Protein AF-A0A2K6MP16-F1 (afdb_monomer)

Radius of gyration: 39.4 Å; Cα contacts (8 Å, |Δi|>4): 322; chains: 1; bounding box: 130×57×114 Å

InterPro domains:
  IPR008115 Septin 7 [PR01742] (244-256)
  IPR008115 Septin 7 [PR01742] (299-310)
  IPR008115 Septin 7 [PR01742] (339-353)
  IPR016491 Septin [PIRSF006698] (1-347)
  IPR016491 Septin [cd01850] (1-233)
  IPR027417 P-loop containing nucleoside triphosphate hydrolase [G3DSA:3.40.50.300] (1-234)
  IPR027417 P-loop containing nucleoside triphosphate hydrolase [SSF52540] (1-205)
  IPR030379 Septin-type guanine nucleotide-binding (G) domain [PF00735] (1-157)
  IPR030379 Septin-type guanine nucleotide-binding (G) domain [PF00735] (158-234)
  IPR030379 Septin-type guanine nucleotide-binding (G) domain [PS51719] (1-232)

Foldseek 3Di:
DEAEAPPLCRVLLVCQLQVDPVDDVPPDPPPDDDDADPAWDWDWDWHADPNDTDTDIDIDGGHADPDPDRPCVLVRVVVVQLVLLVVVVVQVPDPPNDDDDRPHDLEYEYEAELPLDDGDPSSVVNCVVCVLAAHYQYAYGPLVVDDPVSLVVVPD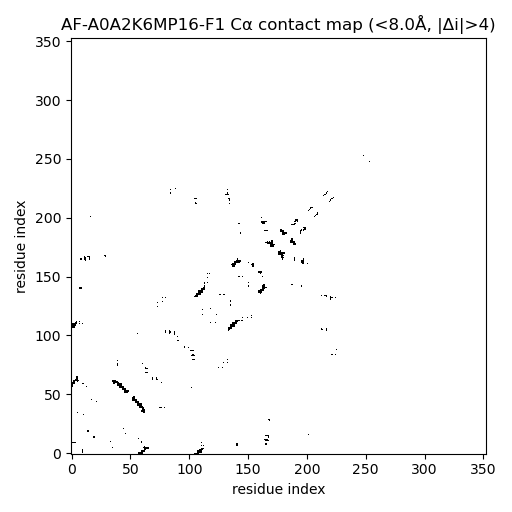PDCPPWYAYGAPDFDQDPNDTFGWDDDPVGTQGRCDVVRTCSVVVSCCCPPDCVVVSVVCNVPRNSVVSVVVVVVVVVVVPPPPDPDDDDDDDDPVVVVVVVVVVVVVVVVVVVVVVVVVVVVVVVVVVVVVVVVVVVVVVVVVVVVVVVVVVVVVVVVVVVVVVVVVVVVVVVVVVVVVVVVVVVVVVVVVVVPDD

pLDDT: mean 79.67, std 14.47, range [36.75, 95.0]

Solvent-accessible surface area (backbone atoms only — not comparable to full-atom values): 20443 Å² total; per-residue (Å²): 59,44,45,38,50,58,89,58,48,66,70,41,32,54,52,41,70,66,69,52,76,81,61,58,100,77,68,65,68,95,79,62,75,79,76,83,54,83,55,78,43,79,48,79,46,81,44,77,58,98,91,46,78,43,81,43,74,44,35,48,45,37,47,39,80,82,54,95,74,56,94,65,64,54,50,69,60,50,53,52,52,51,50,33,49,48,56,48,51,56,50,70,70,37,90,77,72,67,94,71,86,87,74,58,67,42,41,32,41,34,46,40,78,74,69,93,59,80,85,51,71,69,57,54,54,46,48,65,66,42,55,71,62,32,53,69,46,56,26,32,27,48,37,82,79,52,53,75,68,54,50,50,68,66,28,68,70,90,69,41,47,35,42,27,45,60,34,89,42,76,42,76,54,96,92,39,84,40,44,25,47,83,50,100,88,48,71,52,43,29,77,38,74,91,71,18,41,34,55,57,54,46,41,40,60,73,70,71,42,45,63,56,33,44,49,47,32,50,71,45,27,44,44,53,50,50,52,54,55,53,48,54,60,54,56,77,70,61,86,83,68,98,71,81,88,82,93,85,75,63,73,68,60,54,55,51,51,53,50,51,51,49,52,52,49,50,53,51,49,50,54,52,51,50,53,53,48,53,51,50,49,53,52,51,53,49,53,50,53,54,51,50,53,51,51,51,51,52,51,55,50,52,50,52,51,51,52,51,51,51,51,53,51,51,52,52,50,50,51,51,51,52,51,49,51,52,50,53,51,51,48,55,53,51,51,52,51,50,52,51,51,52,54,52,53,51,58,63,62,74,71,76,127

Sequence (353 aa):
MVVGESGLGKSTLINSLFLTDLYSPEYPGPSHRIKKTVQVEQSKVLIKEGGVQLLLTIVDTPGFGDAVDNSNCWQPVIDYIDSKFEDYLNAESRVNRRQMPDNRVQCCLYFIAPSGHGLKPLDIEFMKHLHEKVSIIPFNAKADTLTPEECQQFTKQDRLPLAVVGSNTIIEVNGKRVRGRQYPWGVAEVENGEHCDFTILRNMLIRTHMQDLKDVTNNVHYENYRSRKLAAVTYNGVDNNKNKGQLTKSPLAQMEEERREHVAKMKKMEMEMEQVFEMKVKEKVQKLKDSEAELQRRHEQMKKNLEAQHKELEEKRRQFEDEKANWEAQQRILEQQNSSRTLEKNKKKGKIF

Secondary structure (DSSP, 8-state):
-EEEBTTS-HHHHHHHHT----S-TT--GGGSPPPPP-S-EEEEEEEEETTEEEEEEEEE-PPBS-SS--TTTTHHHHHHHHHHHHHHHHHHT-SS-------S--EEEEEE---SSSPPHHHHHHHHHHTTTSEEEEEEETGGGS-HHHHHHH--STT-SEEE-----EEEETTEEEEEEEETTEEEESS-TTT-THHHHHHIIIIISHHHHHHHIIIIIIHHHHHHHHHHHHHTTTTT--------S-HHHHHHHHHHHHHHHHHHHHHHHHHHHHHHHHHHHHHHHHHHHHHHHHHHHHHHHHHHHHHHHHHHHHHHHHHHHHHHHHHHHHHHHHHHHHHHHHHHHTT--

Organism: Rhinopithecus bieti (NCBI:txid61621)

Structure (mmCIF, N/CA/C/O backbone):
data_AF-A0A2K6MP16-F1
#
_entry.id   AF-A0A2K6MP16-F1
#
loop_
_atom_site.group_PDB
_atom_site.id
_atom_site.type_symbol
_atom_site.label_atom_id
_atom_site.label_alt_id
_atom_site.label_comp_id
_atom_site.label_asym_id
_atom_site.label_entity_id
_atom_site.label_seq_id
_atom_site.pdbx_PDB_ins_code
_atom_site.Cartn_x
_atom_site.Cartn_y
_atom_site.Cartn_z
_atom_site.occupancy
_atom_site.B_iso_or_equiv
_atom_site.auth_seq_id
_atom_site.auth_comp_id
_atom_site.auth_asym_id
_atom_site.auth_atom_id
_atom_site.pdbx_PDB_model_num
ATOM 1 N N . MET A 1 1 ? 1.481 -1.751 -6.280 1.00 91.75 1 MET A N 1
ATOM 2 C CA . MET A 1 1 ? 1.068 -2.041 -4.885 1.00 91.75 1 MET A CA 1
ATOM 3 C C . MET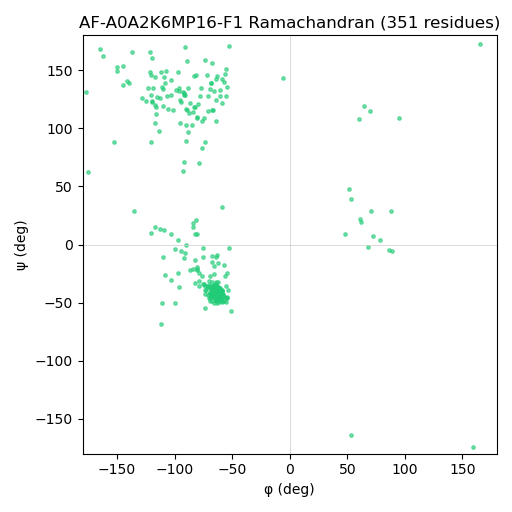 A 1 1 ? 0.425 -0.793 -4.302 1.00 91.75 1 MET A C 1
ATOM 5 O O . MET A 1 1 ? 0.863 0.289 -4.672 1.00 91.75 1 MET A O 1
ATOM 9 N N . VAL A 1 2 ? -0.599 -0.916 -3.457 1.00 91.31 2 VAL A N 1
ATOM 10 C CA . VAL A 1 2 ? -1.192 0.218 -2.720 1.00 91.31 2 VAL A CA 1
ATOM 11 C C . VAL A 1 2 ? -0.882 0.093 -1.234 1.00 91.31 2 VAL A C 1
ATOM 13 O O . VAL A 1 2 ? -1.005 -0.997 -0.699 1.00 91.31 2 VAL A O 1
ATOM 16 N N . VAL A 1 3 ? -0.483 1.185 -0.582 1.00 92.50 3 VAL A N 1
ATOM 17 C CA . VAL A 1 3 ? -0.108 1.228 0.841 1.00 92.50 3 VAL A CA 1
ATOM 18 C C . VAL A 1 3 ? -0.662 2.498 1.474 1.00 92.50 3 VAL A C 1
ATOM 20 O O . VAL A 1 3 ? -0.630 3.563 0.867 1.00 92.50 3 VAL A O 1
ATOM 23 N N . GLY A 1 4 ? -1.179 2.404 2.696 1.00 91.00 4 GLY A N 1
ATOM 24 C CA . GLY A 1 4 ? -1.668 3.569 3.431 1.00 91.00 4 GLY A CA 1
ATOM 25 C C . GLY A 1 4 ? -2.533 3.211 4.628 1.00 91.00 4 GLY A C 1
ATOM 26 O O . GLY A 1 4 ? -2.948 2.054 4.787 1.00 91.00 4 GLY A O 1
ATOM 27 N N . GLU A 1 5 ? -2.872 4.226 5.419 1.00 89.19 5 GLU A N 1
ATOM 28 C CA . GLU A 1 5 ? -3.738 4.094 6.590 1.00 89.19 5 GLU A CA 1
ATOM 29 C C . GLU A 1 5 ? -5.091 3.447 6.232 1.00 89.19 5 GLU A C 1
ATOM 31 O O . GLU A 1 5 ? -5.596 3.489 5.093 1.00 89.19 5 GLU A O 1
ATOM 36 N N . SER A 1 6 ? -5.676 2.761 7.208 1.00 87.12 6 SER A N 1
ATOM 37 C CA . SER A 1 6 ? -7.017 2.193 7.092 1.00 87.12 6 SER A CA 1
ATOM 38 C C . SER A 1 6 ? -8.049 3.280 6.761 1.00 87.12 6 SER A C 1
ATOM 40 O O . SER A 1 6 ? -7.996 4.399 7.257 1.00 87.12 6 SER A O 1
ATOM 42 N N . GLY A 1 7 ? -9.005 2.976 5.879 1.00 83.75 7 GLY A N 1
ATOM 43 C CA . GLY A 1 7 ? -10.095 3.909 5.567 1.00 83.75 7 GLY A CA 1
ATOM 44 C C . GLY A 1 7 ? -9.763 5.072 4.618 1.00 83.75 7 GLY A C 1
ATOM 45 O O . GLY A 1 7 ? -10.664 5.863 4.332 1.00 83.75 7 GLY A O 1
ATOM 46 N N . LEU A 1 8 ? -8.551 5.158 4.052 1.00 86.62 8 LEU A N 1
ATOM 47 C CA . LEU A 1 8 ? -8.187 6.181 3.050 1.00 86.62 8 LEU A CA 1
ATOM 48 C C . LEU A 1 8 ? -8.757 5.942 1.638 1.00 86.62 8 LEU A C 1
ATOM 50 O O . LEU A 1 8 ? -8.598 6.780 0.759 1.00 86.62 8 LEU A O 1
ATOM 54 N N . GLY A 1 9 ? -9.472 4.836 1.409 1.00 83.69 9 GLY A N 1
ATOM 55 C CA . GLY A 1 9 ? -10.101 4.550 0.111 1.00 83.69 9 GLY A CA 1
ATOM 56 C C . GLY A 1 9 ? -9.206 3.806 -0.885 1.00 83.69 9 GLY A C 1
ATOM 57 O O . GLY A 1 9 ? -9.405 3.940 -2.088 1.00 83.69 9 GLY A O 1
ATOM 58 N N . LYS A 1 10 ? -8.256 2.994 -0.398 1.00 84.94 10 LYS A N 1
ATOM 59 C CA . LYS A 1 10 ? -7.337 2.182 -1.219 1.00 84.94 10 LYS A CA 1
ATOM 60 C C . LYS A 1 10 ? -8.051 1.329 -2.267 1.00 84.94 10 LYS A C 1
ATOM 62 O O . LYS A 1 10 ? -7.833 1.498 -3.464 1.00 84.94 10 LYS A O 1
ATOM 67 N N . SER A 1 11 ? -8.970 0.480 -1.817 1.00 80.38 11 SER A N 1
ATOM 68 C CA . SER A 1 11 ? -9.725 -0.422 -2.690 1.00 80.38 11 SER A CA 1
ATOM 69 C C . SER A 1 11 ? -10.654 0.345 -3.647 1.00 80.38 11 SER A C 1
ATOM 71 O O . SER A 1 11 ? -10.798 -0.028 -4.807 1.00 80.38 11 SER A O 1
ATOM 73 N N . THR A 1 12 ? -11.224 1.475 -3.207 1.00 82.88 12 THR A N 1
ATOM 74 C CA . THR A 1 12 ? -12.020 2.378 -4.063 1.00 82.88 12 THR A CA 1
ATOM 75 C C . THR A 1 12 ? -11.179 2.973 -5.191 1.00 82.88 12 THR A C 1
ATOM 77 O O . THR A 1 12 ? -11.622 3.022 -6.340 1.00 82.88 12 THR A O 1
ATOM 80 N N . LEU A 1 13 ? -9.952 3.410 -4.893 1.00 82.25 13 LEU A N 1
ATOM 81 C CA . LEU A 1 13 ? -9.069 3.968 -5.910 1.00 82.25 13 LEU A CA 1
ATOM 82 C C . LEU A 1 13 ? -8.619 2.903 -6.911 1.00 82.25 13 LEU A C 1
ATOM 84 O O . LEU A 1 13 ? -8.582 3.190 -8.101 1.00 82.25 13 LEU A O 1
ATOM 88 N N . ILE A 1 14 ? -8.341 1.675 -6.460 1.00 81.12 14 ILE A N 1
ATOM 89 C CA . ILE A 1 14 ? -8.029 0.549 -7.354 1.00 81.12 14 ILE A CA 1
ATOM 90 C C . ILE A 1 14 ? -9.154 0.343 -8.378 1.00 81.12 14 ILE A C 1
ATOM 92 O O . ILE A 1 14 ? -8.896 0.287 -9.580 1.00 81.12 14 ILE A O 1
ATOM 96 N N . ASN A 1 15 ? -10.403 0.295 -7.912 1.00 78.38 15 ASN A N 1
ATOM 97 C CA . ASN A 1 15 ? -11.569 0.128 -8.784 1.00 78.38 15 ASN A CA 1
ATOM 98 C C . ASN A 1 15 ? -11.746 1.314 -9.747 1.00 78.38 15 ASN A C 1
ATOM 100 O O . ASN A 1 15 ? -12.164 1.149 -10.897 1.00 78.38 15 ASN A O 1
ATOM 104 N N . SER A 1 16 ? -11.399 2.517 -9.284 1.00 77.88 16 SER A N 1
ATOM 105 C CA . SER A 1 16 ? -11.439 3.732 -10.097 1.00 77.88 16 SER A CA 1
ATOM 106 C C . SER A 1 16 ? -10.367 3.712 -11.196 1.00 77.88 16 SER A C 1
ATOM 108 O O . SER A 1 16 ? -10.692 3.950 -12.356 1.00 77.88 16 SER A O 1
ATOM 110 N N . LEU A 1 17 ? -9.112 3.391 -10.851 1.00 75.44 17 LEU A N 1
ATOM 111 C CA . LEU A 1 17 ? -7.933 3.467 -11.726 1.00 75.44 17 LEU A CA 1
ATOM 112 C C . LEU A 1 17 ? -8.012 2.547 -12.942 1.00 75.44 17 LEU A C 1
ATOM 114 O O . LEU A 1 17 ? -7.636 2.956 -14.039 1.00 75.44 17 LEU A O 1
ATOM 118 N N . PHE A 1 18 ? -8.491 1.317 -12.761 1.00 68.56 18 PHE A N 1
ATOM 119 C CA . PHE A 1 18 ? -8.418 0.305 -13.819 1.00 68.56 18 PHE A CA 1
ATOM 120 C C . PHE A 1 18 ? -9.693 0.174 -14.638 1.00 68.56 18 PHE A C 1
ATOM 122 O O . PHE A 1 18 ? -9.751 -0.673 -15.525 1.00 68.56 18 PHE A O 1
ATOM 129 N N . LEU A 1 19 ? -10.690 1.032 -14.371 1.00 60.75 19 LEU A N 1
ATOM 130 C CA . LEU A 1 19 ? -11.997 1.084 -15.037 1.00 60.75 19 LEU A CA 1
ATOM 131 C C . LEU A 1 19 ? -12.711 -0.267 -15.184 1.00 60.75 19 LEU A C 1
ATOM 133 O O . LEU A 1 19 ? -13.735 -0.345 -15.852 1.00 60.75 19 LEU A O 1
ATOM 137 N N . THR A 1 20 ? -12.213 -1.323 -14.560 1.00 51.69 20 THR A N 1
ATOM 138 C CA . THR A 1 20 ? -12.725 -2.653 -14.779 1.00 51.69 20 THR A CA 1
ATOM 139 C C . THR A 1 20 ? -13.994 -2.838 -13.981 1.00 51.69 20 THR A C 1
ATOM 141 O O . THR A 1 20 ? -13.962 -2.838 -12.752 1.00 51.69 20 THR A O 1
ATOM 144 N N . ASP A 1 21 ? -15.072 -3.135 -14.696 1.00 45.75 21 ASP A N 1
ATOM 145 C CA . ASP A 1 21 ? -16.218 -3.918 -14.227 1.00 45.75 21 ASP A CA 1
ATOM 146 C C . ASP A 1 21 ? -15.789 -5.345 -13.769 1.00 45.75 21 ASP A C 1
ATOM 148 O O . ASP A 1 21 ? -16.521 -6.315 -13.929 1.00 45.75 21 ASP A O 1
ATOM 152 N N . LEU A 1 22 ? -14.573 -5.519 -13.218 1.00 39.94 22 LEU A N 1
ATOM 153 C CA . LEU A 1 22 ? -14.036 -6.790 -12.697 1.00 39.94 22 LEU A CA 1
ATOM 154 C C . LEU A 1 22 ? -14.469 -7.083 -11.275 1.00 39.94 22 LEU A C 1
ATOM 156 O O . LEU A 1 22 ? -13.948 -7.993 -10.631 1.00 39.94 22 LEU A O 1
ATOM 160 N N . TYR A 1 23 ? -15.480 -6.374 -10.817 1.00 42.69 23 TYR A N 1
ATOM 161 C CA . TYR A 1 23 ? -16.379 -7.017 -9.913 1.00 42.69 23 TYR A CA 1
ATOM 162 C C . TYR A 1 23 ? -17.766 -7.015 -10.528 1.00 42.69 23 TYR A C 1
ATOM 164 O O . TYR A 1 23 ? -18.268 -5.967 -10.915 1.00 42.69 23 TYR A O 1
ATOM 172 N N . SER A 1 24 ? -18.279 -8.237 -10.658 1.00 39.25 24 SER A N 1
ATOM 173 C CA . SER A 1 24 ? -19.624 -8.678 -11.014 1.00 39.25 24 SER A CA 1
ATOM 174 C C . SER A 1 24 ? -20.692 -7.574 -11.168 1.00 39.25 24 SER A C 1
ATOM 176 O O . SER A 1 24 ? -20.769 -6.678 -10.325 1.00 39.25 24 SER A O 1
ATOM 178 N N . PRO A 1 25 ? -21.639 -7.701 -12.122 1.00 41.09 25 PRO A N 1
ATOM 179 C CA . PRO A 1 25 ? -22.878 -6.907 -12.141 1.00 41.09 25 PRO A CA 1
ATOM 180 C C . PRO A 1 25 ? -23.690 -6.939 -10.822 1.00 41.09 25 PRO A C 1
ATOM 182 O O . PRO A 1 25 ? -24.682 -6.229 -10.692 1.00 41.09 25 PRO A O 1
ATOM 185 N N . GLU A 1 26 ? -23.262 -7.707 -9.820 1.00 40.44 26 GLU A N 1
ATOM 186 C CA . GLU A 1 26 ? -23.750 -7.718 -8.439 1.00 40.44 26 GLU A CA 1
ATOM 187 C C . GLU A 1 26 ? -23.172 -6.613 -7.527 1.00 40.44 26 GLU A C 1
ATOM 189 O O . GLU A 1 26 ? -23.200 -6.764 -6.306 1.00 40.44 26 GLU A O 1
ATOM 194 N N . TYR A 1 27 ? -22.648 -5.495 -8.047 1.00 48.06 27 TYR A N 1
ATOM 195 C CA . TYR A 1 27 ? -22.174 -4.408 -7.176 1.00 48.06 27 TYR A CA 1
ATOM 196 C C . TYR A 1 27 ? -23.340 -3.593 -6.590 1.00 48.06 27 TYR A C 1
ATOM 198 O O . TYR A 1 27 ? -23.951 -2.793 -7.305 1.00 48.06 27 TYR A O 1
ATOM 206 N N . PRO A 1 28 ? -23.668 -3.734 -5.284 1.00 45.22 28 PRO A N 1
ATOM 207 C CA . PRO A 1 28 ? -24.890 -3.194 -4.708 1.00 45.22 28 PRO A CA 1
ATOM 208 C C . PRO A 1 28 ? -24.608 -1.795 -4.154 1.00 45.22 28 PRO A C 1
ATOM 210 O O . PRO A 1 28 ? -24.550 -1.583 -2.945 1.00 45.22 28 PRO A O 1
ATOM 213 N N . GLY A 1 29 ? -24.396 -0.832 -5.050 1.00 44.69 29 GLY A N 1
ATOM 214 C CA . GLY A 1 29 ? -24.336 0.593 -4.718 1.00 44.69 29 GLY A CA 1
ATOM 215 C C . GLY A 1 29 ? -23.350 0.998 -3.595 1.00 44.69 29 GLY A C 1
ATOM 216 O O . GLY A 1 29 ? -22.451 0.248 -3.218 1.00 44.69 29 GLY A O 1
ATOM 217 N N . PRO A 1 30 ? -23.503 2.211 -3.032 1.00 49.25 30 PRO A N 1
ATOM 218 C CA . PRO A 1 30 ? -22.645 2.745 -1.962 1.00 49.25 30 PRO A CA 1
ATOM 219 C C . PRO A 1 30 ? -22.771 2.016 -0.611 1.00 49.25 30 PRO A C 1
ATOM 221 O O . PRO A 1 30 ? -22.012 2.293 0.318 1.00 49.25 30 PRO A O 1
ATOM 224 N N . SER A 1 31 ? -23.765 1.133 -0.474 1.00 43.25 31 SER A N 1
ATOM 225 C CA . SER A 1 31 ? -24.209 0.565 0.802 1.00 43.25 31 SER A CA 1
ATOM 226 C C . SER A 1 31 ? -23.431 -0.681 1.228 1.00 43.25 31 SER A C 1
ATOM 228 O O . SER A 1 31 ? -23.397 -0.991 2.420 1.00 43.25 31 SER A O 1
ATOM 230 N N . HIS A 1 32 ? -22.778 -1.390 0.302 1.00 51.19 32 HIS A N 1
ATOM 231 C CA . HIS A 1 32 ? -21.954 -2.547 0.651 1.00 51.19 32 HIS A CA 1
ATOM 232 C C . HIS A 1 32 ? -20.510 -2.112 0.927 1.00 51.19 32 HIS A C 1
ATOM 234 O O . HIS A 1 32 ? -19.734 -1.813 0.019 1.00 51.19 32 HIS A O 1
ATOM 240 N N . ARG A 1 33 ? -20.144 -2.049 2.213 1.00 56.41 33 ARG A N 1
ATOM 241 C CA . ARG A 1 33 ? -18.769 -1.751 2.636 1.00 56.41 33 ARG A CA 1
ATOM 242 C C . ARG A 1 33 ? -17.832 -2.858 2.158 1.00 56.41 33 ARG A C 1
ATOM 244 O O . ARG A 1 33 ? -18.009 -4.019 2.520 1.00 56.41 33 ARG A O 1
ATOM 251 N N . ILE A 1 34 ? -16.798 -2.472 1.414 1.00 64.38 34 ILE A N 1
ATOM 252 C CA . ILE A 1 34 ? -15.654 -3.342 1.123 1.00 64.38 34 ILE A CA 1
ATOM 253 C C . ILE A 1 34 ? -15.087 -3.814 2.471 1.00 64.38 34 ILE A C 1
ATOM 255 O O . ILE A 1 34 ? -14.861 -2.996 3.371 1.00 64.38 34 ILE A O 1
ATOM 259 N N . LYS A 1 35 ? -14.924 -5.133 2.640 1.00 63.09 35 LYS A N 1
ATOM 260 C CA . LYS A 1 35 ? -14.350 -5.710 3.864 1.00 63.09 35 LYS A CA 1
ATOM 261 C C . LYS A 1 35 ? -12.940 -5.150 4.067 1.00 63.09 35 LYS A C 1
ATOM 263 O O . LYS A 1 35 ? -12.213 -4.945 3.102 1.00 63.09 35 LYS A O 1
ATOM 268 N N . LYS A 1 36 ? -12.556 -4.891 5.322 1.00 66.56 36 LYS A N 1
ATOM 269 C CA . LYS A 1 36 ? -11.191 -4.453 5.639 1.00 66.56 36 LYS A CA 1
ATOM 270 C C . LYS A 1 36 ? -10.198 -5.535 5.204 1.00 66.56 36 LYS A C 1
ATOM 272 O O . LYS A 1 36 ? -10.342 -6.685 5.610 1.00 66.56 36 LYS A O 1
ATOM 277 N N . THR A 1 37 ? -9.197 -5.145 4.424 1.00 67.06 37 THR A N 1
ATOM 278 C CA . THR A 1 37 ? -8.085 -6.003 4.007 1.00 67.06 37 THR A CA 1
ATOM 279 C C . THR A 1 37 ? -7.240 -6.365 5.235 1.00 67.06 37 THR A C 1
ATOM 281 O O . THR A 1 37 ? -6.688 -5.475 5.883 1.00 67.06 37 THR A O 1
ATOM 284 N N . VAL A 1 38 ? -7.181 -7.653 5.597 1.00 70.94 38 VAL A N 1
ATOM 285 C CA . VAL A 1 38 ? -6.447 -8.156 6.785 1.00 70.94 38 VAL A CA 1
ATOM 286 C C . VAL A 1 38 ? -5.055 -8.678 6.411 1.00 70.94 38 VAL A C 1
ATOM 288 O O . VAL A 1 38 ? -4.150 -8.683 7.241 1.00 70.94 38 VAL A O 1
ATOM 291 N N . GLN A 1 39 ? -4.866 -9.096 5.157 1.00 78.81 39 GLN A N 1
ATOM 292 C CA . GLN A 1 39 ? -3.618 -9.651 4.630 1.00 78.81 39 GLN A CA 1
ATOM 293 C C . GLN A 1 39 ? -3.316 -9.082 3.245 1.00 78.81 39 GLN A C 1
ATOM 295 O O . GLN A 1 39 ? -4.180 -8.476 2.622 1.00 78.81 39 GLN A O 1
ATOM 300 N N . VAL A 1 40 ? -2.081 -9.256 2.772 1.00 85.25 40 VAL A N 1
ATOM 301 C CA . VAL A 1 40 ? -1.686 -8.795 1.437 1.00 85.25 40 VAL A CA 1
ATOM 302 C C . VAL A 1 40 ? -2.357 -9.670 0.373 1.00 85.25 40 VAL A C 1
ATOM 304 O O . VAL A 1 40 ? -2.056 -10.858 0.272 1.00 85.25 40 VAL A O 1
ATOM 307 N N . GLU A 1 41 ? -3.243 -9.084 -0.431 1.00 83.31 41 GLU A N 1
ATOM 308 C CA . GLU A 1 41 ? -3.986 -9.773 -1.492 1.00 83.31 41 GLU A CA 1
ATOM 309 C C . GLU A 1 41 ? -3.503 -9.337 -2.880 1.00 83.31 41 GLU A C 1
ATOM 311 O O . GLU A 1 41 ? -3.146 -8.179 -3.103 1.00 83.31 41 GLU A O 1
ATOM 316 N N . GLN A 1 42 ? -3.482 -10.275 -3.831 1.00 85.62 42 GLN A N 1
ATOM 317 C CA . GLN A 1 42 ? -3.080 -10.023 -5.216 1.00 85.62 42 GLN A CA 1
ATOM 318 C C . GLN A 1 42 ? -4.252 -10.242 -6.169 1.00 85.62 42 GLN A C 1
ATOM 320 O O . GLN A 1 42 ? -4.811 -11.336 -6.224 1.00 85.62 42 GLN A O 1
ATOM 325 N N . SER A 1 43 ? -4.532 -9.244 -7.000 1.00 83.62 43 SER A N 1
ATOM 326 C CA . SER A 1 43 ? -5.551 -9.301 -8.048 1.00 83.62 43 SER A CA 1
ATOM 327 C C . SER A 1 43 ? -4.907 -9.058 -9.405 1.00 83.62 43 SER A C 1
ATOM 329 O O . SER A 1 43 ? -4.183 -8.081 -9.593 1.00 83.62 43 SER A O 1
ATOM 331 N N . LYS A 1 44 ? -5.158 -9.947 -10.370 1.00 85.19 44 LYS A N 1
ATOM 332 C CA . LYS A 1 44 ? -4.641 -9.821 -11.737 1.00 85.19 44 LYS A CA 1
ATOM 333 C C . LYS A 1 44 ? -5.742 -9.336 -12.664 1.00 85.19 44 LYS A C 1
ATOM 335 O O . LYS A 1 44 ? -6.820 -9.919 -12.704 1.00 85.19 44 LYS A O 1
ATOM 340 N N . VAL A 1 45 ? -5.450 -8.287 -13.416 1.00 82.00 45 VAL A N 1
ATOM 341 C CA . VAL A 1 45 ? -6.386 -7.626 -14.319 1.00 82.00 45 VAL A CA 1
ATOM 342 C C . VAL A 1 45 ? -5.737 -7.513 -15.689 1.00 82.00 45 VAL A C 1
ATOM 344 O O . VAL A 1 45 ? -4.630 -6.995 -15.816 1.00 82.00 45 VAL A O 1
ATOM 347 N N . LEU A 1 46 ? -6.418 -8.001 -16.724 1.00 83.06 46 LEU A N 1
ATOM 348 C CA . LEU A 1 46 ? -5.987 -7.803 -18.103 1.00 83.06 46 LEU A CA 1
ATOM 349 C C . LEU A 1 46 ? -6.604 -6.508 -18.632 1.00 83.06 46 LEU A C 1
ATOM 351 O O . LEU A 1 46 ? -7.821 -6.402 -18.758 1.00 83.06 46 LEU A O 1
ATOM 355 N N . ILE A 1 47 ? -5.759 -5.534 -18.949 1.00 80.88 47 ILE A N 1
ATOM 356 C CA . ILE A 1 47 ? -6.163 -4.232 -19.476 1.00 80.88 47 ILE A CA 1
ATOM 357 C C . ILE A 1 47 ? -5.771 -4.163 -20.947 1.00 80.88 47 ILE A C 1
ATOM 359 O O . ILE A 1 47 ? -4.682 -4.589 -21.329 1.00 80.88 47 ILE A O 1
ATOM 363 N N . LYS A 1 48 ? -6.649 -3.607 -21.783 1.00 79.94 48 LYS A N 1
ATOM 364 C CA . LYS A 1 48 ? -6.354 -3.313 -23.186 1.00 79.94 48 LYS A CA 1
ATOM 365 C C . LYS A 1 48 ? -6.435 -1.804 -23.404 1.00 79.94 48 LYS A C 1
ATOM 367 O O . LYS A 1 48 ? -7.530 -1.260 -23.485 1.00 79.94 48 LYS A O 1
ATOM 372 N N . GLU A 1 49 ? -5.290 -1.137 -23.519 1.00 70.81 49 GLU A N 1
ATOM 373 C CA . GLU A 1 49 ? -5.208 0.289 -23.868 1.00 70.81 49 GLU A CA 1
ATOM 374 C C . GLU A 1 49 ? -4.344 0.466 -25.124 1.00 70.81 49 GLU A C 1
ATOM 376 O O . GLU A 1 49 ? -3.297 -0.160 -25.267 1.00 70.81 49 GLU A O 1
ATOM 381 N N . GLY A 1 50 ? -4.799 1.287 -26.078 1.00 69.38 50 GLY A N 1
ATOM 382 C CA . GLY A 1 50 ? -4.008 1.639 -27.269 1.00 69.38 50 GLY A CA 1
ATOM 383 C C . GLY A 1 50 ? -3.613 0.464 -28.178 1.00 69.38 50 GLY A C 1
ATOM 384 O O . GLY A 1 50 ? -2.636 0.563 -28.908 1.00 69.38 50 GLY A O 1
ATOM 385 N N . GLY A 1 51 ? -4.336 -0.661 -28.122 1.00 75.56 51 GLY A N 1
ATOM 386 C CA . GLY A 1 51 ? -4.012 -1.875 -28.884 1.00 75.56 51 GLY A CA 1
ATOM 387 C C . GLY A 1 51 ? -3.009 -2.815 -28.203 1.00 75.56 51 GLY A C 1
ATOM 388 O O . GLY A 1 51 ? -2.818 -3.929 -28.684 1.00 75.56 51 GLY A O 1
ATOM 389 N N . VAL A 1 52 ? -2.444 -2.425 -27.057 1.00 81.50 52 VAL A N 1
ATOM 390 C CA . VAL A 1 52 ? -1.546 -3.256 -26.244 1.00 81.50 52 VAL A CA 1
ATOM 391 C C . VAL A 1 52 ? -2.345 -3.930 -25.129 1.00 81.50 52 VAL A C 1
ATOM 393 O O . VAL A 1 52 ? -3.180 -3.303 -24.475 1.00 81.50 52 VAL A O 1
ATOM 396 N N . GLN A 1 53 ? -2.107 -5.227 -24.919 1.00 82.75 53 GLN A N 1
ATOM 397 C CA . GLN A 1 53 ? -2.652 -5.968 -23.782 1.00 82.75 53 GLN A CA 1
ATOM 398 C C . GLN A 1 53 ? -1.630 -5.978 -22.646 1.00 82.75 53 GLN A C 1
ATOM 400 O O . GLN A 1 53 ? -0.501 -6.431 -22.820 1.00 82.75 53 GLN A O 1
ATOM 405 N N . LEU A 1 54 ? -2.035 -5.483 -21.483 1.00 81.88 54 LEU A N 1
ATOM 406 C CA . LEU A 1 54 ? -1.213 -5.380 -20.287 1.00 81.88 54 LEU A CA 1
ATOM 407 C C . LEU A 1 54 ? -1.831 -6.247 -19.194 1.00 81.88 54 LEU A C 1
ATOM 409 O O . LEU A 1 54 ? -2.968 -6.025 -18.782 1.00 81.88 54 LEU A O 1
ATOM 413 N N . LEU A 1 55 ? -1.078 -7.236 -18.715 1.00 86.00 55 LEU A N 1
ATOM 414 C CA . LEU A 1 55 ? -1.448 -7.981 -17.518 1.00 86.00 55 LEU A CA 1
ATOM 415 C C . LEU A 1 55 ? -0.952 -7.210 -16.298 1.00 86.00 55 LEU A C 1
ATOM 417 O O . LEU A 1 55 ? 0.236 -7.233 -15.974 1.00 86.00 55 LEU A O 1
ATOM 421 N N . LEU A 1 56 ? -1.866 -6.527 -15.625 1.00 85.81 56 LEU A N 1
ATOM 422 C CA . LEU A 1 56 ? -1.565 -5.783 -14.420 1.00 8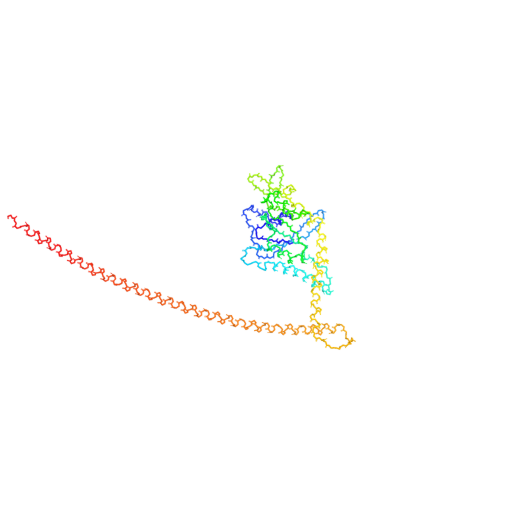5.81 56 LEU A CA 1
ATOM 423 C C . LEU A 1 56 ? -1.794 -6.656 -13.186 1.00 85.81 56 LEU A C 1
ATOM 425 O O . LEU A 1 56 ? -2.855 -7.255 -13.029 1.00 85.81 56 LEU A O 1
ATOM 429 N N . THR A 1 57 ? -0.813 -6.694 -12.286 1.00 89.00 57 THR A N 1
ATOM 430 C CA . THR A 1 57 ? -0.972 -7.303 -10.961 1.00 89.00 57 THR A CA 1
ATOM 431 C C . THR A 1 57 ? -1.075 -6.199 -9.918 1.00 89.00 57 THR A C 1
ATOM 433 O O . THR A 1 57 ? -0.147 -5.416 -9.720 1.00 89.00 57 THR A O 1
ATOM 436 N N . ILE A 1 58 ? -2.222 -6.128 -9.257 1.00 88.06 58 ILE A N 1
ATOM 437 C CA . ILE A 1 58 ? -2.514 -5.180 -8.190 1.00 88.06 58 ILE A CA 1
ATOM 438 C C . ILE A 1 58 ? -2.313 -5.910 -6.870 1.00 88.06 58 ILE A C 1
ATOM 440 O O . ILE A 1 58 ? -2.780 -7.030 -6.699 1.00 88.06 58 ILE A O 1
ATOM 444 N N . VAL A 1 59 ? -1.605 -5.267 -5.948 1.00 89.62 59 VAL A N 1
ATOM 445 C CA . VAL A 1 59 ? -1.342 -5.794 -4.608 1.00 89.62 59 VAL A CA 1
ATOM 446 C C . VAL A 1 59 ? -2.007 -4.851 -3.617 1.00 89.62 59 VAL A C 1
ATOM 448 O O . VAL A 1 59 ? -1.573 -3.697 -3.533 1.00 89.62 59 VAL A O 1
ATOM 451 N N . ASP A 1 60 ? -3.053 -5.320 -2.936 1.00 87.75 60 ASP A N 1
ATOM 452 C CA . ASP A 1 60 ? -3.717 -4.599 -1.847 1.00 87.75 60 ASP A CA 1
ATOM 453 C C . ASP A 1 60 ? -3.077 -4.994 -0.518 1.00 87.75 60 ASP A C 1
ATOM 455 O O . ASP A 1 60 ? -2.900 -6.179 -0.234 1.00 87.75 60 ASP A O 1
ATOM 459 N N . THR A 1 61 ? -2.686 -4.005 0.283 1.00 87.31 61 THR A N 1
ATOM 460 C CA . THR A 1 61 ? -2.062 -4.240 1.587 1.00 87.31 61 THR A CA 1
ATOM 461 C C . THR A 1 61 ? -3.036 -3.894 2.706 1.00 87.31 61 THR A C 1
ATOM 463 O O . THR A 1 61 ? -3.836 -2.958 2.567 1.00 87.31 61 THR A O 1
ATOM 466 N N . PRO A 1 62 ? -2.948 -4.578 3.861 1.00 85.81 62 PRO A N 1
ATOM 467 C CA . PRO A 1 62 ? -3.725 -4.189 5.026 1.00 85.81 62 PRO A CA 1
ATOM 468 C C . PRO A 1 62 ? -3.446 -2.729 5.400 1.00 85.81 62 PRO A C 1
ATOM 470 O O . PRO A 1 62 ? -2.351 -2.202 5.186 1.00 85.81 62 PRO A O 1
ATOM 473 N N . GLY A 1 63 ? -4.469 -2.052 5.923 1.00 82.81 63 GLY A N 1
ATOM 474 C CA . GLY A 1 63 ? -4.297 -0.703 6.452 1.00 82.81 63 GLY A CA 1
ATOM 475 C C . GLY A 1 63 ? -3.471 -0.726 7.733 1.00 82.81 63 GLY A C 1
ATOM 476 O O . GLY A 1 63 ? -3.746 -1.531 8.618 1.00 82.81 63 GLY A O 1
ATOM 477 N N . PHE A 1 64 ? -2.492 0.169 7.840 1.00 85.31 64 PHE A N 1
ATOM 478 C CA . PHE A 1 64 ? -1.795 0.434 9.101 1.00 85.31 64 PHE A CA 1
ATOM 479 C C . PHE A 1 64 ? -2.486 1.567 9.879 1.00 85.31 64 PHE A C 1
ATOM 481 O O . PHE A 1 64 ? -3.382 2.225 9.347 1.00 85.31 64 PHE A O 1
ATOM 488 N N . GLY A 1 65 ? -2.089 1.785 11.138 1.00 80.56 65 GLY A N 1
ATOM 489 C CA . GLY A 1 65 ? -2.581 2.893 11.969 1.00 80.56 65 GLY A CA 1
ATOM 490 C C . GLY A 1 65 ? -3.841 2.598 12.793 1.00 80.56 65 GLY A C 1
ATOM 491 O O . GLY A 1 65 ? -4.219 3.425 13.613 1.00 80.56 65 GLY A O 1
ATOM 492 N N . ASP A 1 66 ? -4.466 1.424 12.629 1.00 82.19 66 ASP A N 1
ATOM 493 C CA . ASP A 1 66 ? -5.648 1.008 13.411 1.00 82.19 66 ASP A CA 1
ATOM 494 C C . ASP A 1 66 ? -5.277 0.460 14.810 1.00 82.19 66 ASP A C 1
ATOM 496 O O . ASP A 1 66 ? -6.128 0.388 15.697 1.00 82.19 66 ASP A O 1
ATOM 500 N N . ALA A 1 67 ? -4.027 0.025 15.008 1.00 81.06 67 ALA A N 1
ATOM 501 C CA . ALA A 1 67 ? -3.567 -0.597 16.248 1.00 81.06 67 ALA A CA 1
ATOM 502 C C . ALA A 1 67 ? -3.045 0.440 17.257 1.00 81.06 67 ALA A C 1
ATOM 504 O O . ALA A 1 67 ? -2.622 1.530 16.880 1.00 81.06 67 ALA A O 1
ATOM 505 N N . VAL A 1 68 ? -3.035 0.084 18.548 1.00 80.75 68 VAL A N 1
ATOM 506 C CA . VAL A 1 68 ? -2.422 0.915 19.607 1.00 80.75 68 VAL A CA 1
ATOM 507 C C . VAL A 1 68 ? -0.901 0.975 19.439 1.00 80.75 68 VAL A C 1
ATOM 509 O O . VAL A 1 68 ? -0.299 2.027 19.630 1.00 80.75 68 VAL A O 1
ATOM 512 N N . ASP A 1 69 ? -0.293 -0.142 19.031 1.00 83.25 69 ASP A N 1
ATOM 513 C CA . ASP A 1 69 ? 1.122 -0.236 18.676 1.00 83.25 69 ASP A CA 1
ATOM 514 C C . ASP A 1 69 ? 1.266 -0.438 17.161 1.00 83.25 69 ASP A C 1
ATOM 516 O O . ASP A 1 69 ? 0.768 -1.418 16.606 1.00 83.25 69 ASP A O 1
ATOM 520 N N . ASN A 1 70 ? 1.940 0.504 16.496 1.00 83.69 70 ASN A N 1
ATOM 521 C CA . ASN A 1 70 ? 2.204 0.476 15.053 1.00 83.69 70 ASN A CA 1
ATOM 522 C C . ASN A 1 70 ? 3.704 0.403 14.727 1.00 83.69 70 ASN A C 1
ATOM 524 O O . ASN A 1 70 ? 4.078 0.629 13.579 1.00 83.69 70 ASN A O 1
ATOM 528 N N . SER A 1 71 ? 4.556 0.075 15.703 1.00 83.38 71 SER A N 1
ATOM 529 C CA . SER A 1 71 ? 6.018 0.197 15.584 1.00 83.38 71 SER A CA 1
ATOM 530 C C . SER A 1 71 ? 6.658 -0.678 14.499 1.00 83.38 71 SER A C 1
ATOM 532 O O . SER A 1 71 ? 7.803 -0.454 14.155 1.00 83.38 71 SER A O 1
ATOM 534 N N . ASN A 1 72 ? 5.959 -1.690 13.972 1.00 85.12 72 ASN A N 1
ATOM 535 C CA . ASN A 1 72 ? 6.454 -2.570 12.899 1.00 85.12 72 ASN A CA 1
ATOM 536 C C . ASN A 1 72 ? 5.397 -2.808 11.808 1.00 85.12 72 ASN A C 1
ATOM 538 O O . ASN A 1 72 ? 5.359 -3.863 11.171 1.00 85.12 72 ASN A O 1
ATOM 542 N N . CYS A 1 73 ? 4.493 -1.850 11.593 1.00 87.12 73 CYS A N 1
ATOM 543 C CA . CYS A 1 73 ? 3.376 -2.023 10.659 1.00 87.12 73 CYS A CA 1
ATOM 544 C C . CYS A 1 73 ? 3.812 -2.161 9.185 1.00 87.12 73 CYS A C 1
ATOM 546 O O . CYS A 1 73 ? 3.051 -2.676 8.367 1.00 87.12 73 CYS A O 1
ATOM 548 N N . TRP A 1 74 ? 5.039 -1.753 8.847 1.00 89.62 74 TRP A N 1
ATOM 549 C CA . TRP A 1 74 ? 5.630 -1.895 7.513 1.00 89.62 74 TRP A CA 1
ATOM 550 C C . TRP A 1 74 ? 6.193 -3.287 7.221 1.00 89.62 74 TRP A C 1
ATOM 552 O O . TRP A 1 74 ? 6.351 -3.632 6.049 1.00 89.62 74 TRP A O 1
ATOM 562 N N . GLN A 1 75 ? 6.474 -4.101 8.245 1.00 90.75 75 GLN A N 1
ATOM 563 C CA . GLN A 1 75 ? 7.156 -5.388 8.078 1.00 90.75 75 GLN A CA 1
ATOM 564 C C . GLN A 1 75 ? 6.450 -6.327 7.080 1.00 90.75 75 GLN A C 1
ATOM 566 O O . GLN A 1 75 ? 7.120 -6.799 6.166 1.00 90.75 75 GLN A O 1
ATOM 571 N N . PRO A 1 76 ? 5.112 -6.519 7.122 1.00 90.00 76 PRO A N 1
ATOM 572 C CA . PRO A 1 76 ? 4.430 -7.401 6.168 1.00 90.00 76 PRO A CA 1
ATOM 573 C C . PRO A 1 76 ? 4.556 -6.944 4.708 1.00 90.00 76 PRO A C 1
ATOM 575 O O . PRO A 1 76 ? 4.589 -7.764 3.792 1.00 90.00 76 PRO A O 1
ATOM 578 N N . VAL A 1 77 ? 4.616 -5.628 4.479 1.00 91.75 77 VAL A N 1
ATOM 579 C CA . VAL A 1 77 ? 4.772 -5.050 3.136 1.00 91.75 77 VAL A CA 1
ATOM 580 C C . VAL A 1 77 ? 6.200 -5.246 2.641 1.00 91.75 77 VAL A C 1
ATOM 582 O O . VAL A 1 77 ? 6.412 -5.623 1.489 1.00 91.75 77 VAL A O 1
ATOM 585 N N . ILE A 1 78 ? 7.175 -5.029 3.520 1.00 92.44 78 ILE A N 1
ATOM 586 C CA . ILE A 1 78 ? 8.587 -5.230 3.214 1.00 92.44 78 ILE A CA 1
ATOM 587 C C . ILE A 1 78 ? 8.882 -6.702 2.916 1.00 92.44 78 ILE A C 1
ATOM 589 O O . ILE A 1 78 ? 9.493 -6.991 1.889 1.00 92.44 78 ILE A O 1
ATOM 593 N N . ASP A 1 79 ? 8.408 -7.615 3.764 1.00 92.19 79 ASP A N 1
ATOM 594 C CA . ASP A 1 79 ? 8.589 -9.060 3.597 1.00 92.19 79 ASP A CA 1
ATOM 595 C C . ASP A 1 79 ? 7.990 -9.541 2.275 1.00 92.19 79 ASP A C 1
ATOM 597 O O . ASP A 1 79 ? 8.582 -10.357 1.570 1.00 92.19 79 ASP A O 1
ATOM 601 N N . TYR A 1 80 ? 6.835 -8.990 1.893 1.00 93.56 80 TYR A N 1
ATOM 602 C CA . TYR A 1 80 ? 6.226 -9.283 0.604 1.00 93.56 80 TYR A CA 1
ATOM 603 C C . TYR A 1 80 ? 7.116 -8.839 -0.568 1.00 93.56 80 TYR A C 1
ATOM 605 O O . TYR A 1 80 ? 7.302 -9.605 -1.514 1.00 93.56 80 TYR A O 1
ATOM 613 N N . ILE A 1 81 ? 7.669 -7.620 -0.532 1.00 93.88 81 ILE A N 1
ATOM 614 C CA . ILE A 1 81 ? 8.548 -7.112 -1.602 1.00 93.88 81 ILE A CA 1
ATOM 615 C C . ILE A 1 81 ? 9.828 -7.950 -1.681 1.00 93.88 81 ILE A C 1
ATOM 617 O O . ILE A 1 81 ? 10.205 -8.390 -2.769 1.00 93.88 81 ILE A O 1
ATOM 621 N N . ASP A 1 82 ? 10.455 -8.224 -0.536 1.00 93.88 82 ASP A N 1
ATOM 622 C CA . ASP A 1 82 ? 11.672 -9.032 -0.458 1.00 93.88 82 ASP A CA 1
ATOM 623 C C . ASP A 1 82 ? 11.430 -10.460 -0.954 1.00 93.88 82 ASP A C 1
ATOM 625 O O . ASP A 1 82 ? 12.249 -10.980 -1.708 1.00 93.88 82 ASP A O 1
ATOM 629 N N . SER A 1 83 ? 10.288 -11.067 -0.616 1.00 93.44 83 SER A N 1
ATOM 630 C CA . SER A 1 83 ? 9.890 -12.378 -1.137 1.00 93.44 83 SER A CA 1
ATOM 631 C C . SER A 1 83 ? 9.786 -12.369 -2.664 1.00 93.44 83 SER A C 1
ATOM 633 O O . SER A 1 83 ? 10.241 -13.311 -3.309 1.00 93.44 83 SER A O 1
ATOM 635 N N . LYS A 1 84 ? 9.261 -11.298 -3.279 1.00 92.94 84 LYS A N 1
ATOM 636 C CA . LYS A 1 84 ? 9.204 -11.193 -4.748 1.00 92.94 84 LYS A CA 1
ATOM 637 C C . LYS A 1 84 ? 10.576 -11.005 -5.385 1.00 92.94 84 LYS A C 1
ATOM 639 O O . LYS A 1 84 ? 10.806 -11.529 -6.476 1.00 92.94 84 LYS A O 1
ATOM 644 N N . PHE A 1 85 ? 11.488 -10.287 -4.733 1.00 93.69 85 PHE A N 1
ATOM 645 C CA . PHE A 1 85 ? 12.875 -10.207 -5.190 1.00 93.69 85 PHE A CA 1
ATOM 646 C C . PHE A 1 85 ? 13.612 -11.535 -5.033 1.00 93.69 85 PHE A C 1
ATOM 648 O O . PHE A 1 85 ? 14.355 -11.920 -5.933 1.00 93.69 85 PHE A O 1
ATOM 655 N N . GLU A 1 86 ? 13.369 -12.265 -3.949 1.00 91.69 86 GLU A N 1
ATOM 656 C CA . GLU A 1 86 ? 13.951 -13.583 -3.705 1.00 91.69 86 GLU A CA 1
ATOM 657 C C . GLU A 1 86 ? 13.444 -14.626 -4.705 1.00 91.69 86 GLU A C 1
ATOM 659 O O . GLU A 1 86 ? 14.248 -15.354 -5.285 1.00 91.69 86 GLU A O 1
ATOM 664 N N . ASP A 1 87 ? 12.139 -14.648 -4.990 1.00 90.75 87 ASP A N 1
ATOM 665 C CA . ASP A 1 87 ? 11.541 -15.490 -6.033 1.00 90.75 87 ASP A CA 1
ATOM 666 C C . ASP A 1 87 ? 12.228 -15.261 -7.390 1.00 90.75 87 ASP A C 1
ATOM 668 O O . ASP A 1 87 ? 12.572 -16.213 -8.099 1.00 90.75 87 ASP A O 1
ATOM 672 N N . TYR A 1 88 ? 12.461 -13.992 -7.740 1.00 90.38 88 TYR A N 1
ATOM 673 C CA . TYR A 1 88 ? 13.102 -13.611 -8.996 1.00 90.38 88 TYR A CA 1
ATOM 674 C C . TYR A 1 88 ? 14.597 -13.970 -9.017 1.00 90.38 88 TYR A C 1
ATOM 676 O O . TYR A 1 88 ? 15.068 -14.547 -9.996 1.00 90.38 88 TYR A O 1
ATOM 684 N N . LEU A 1 89 ? 15.331 -13.723 -7.928 1.00 89.88 89 LEU A N 1
ATOM 685 C CA . LEU A 1 89 ? 16.746 -14.087 -7.797 1.00 89.88 89 LEU A CA 1
ATOM 686 C C . LEU A 1 89 ? 16.955 -15.604 -7.870 1.00 89.88 89 LEU A C 1
ATOM 688 O O . LEU A 1 89 ? 17.864 -16.092 -8.549 1.00 89.88 89 LEU A O 1
ATOM 692 N N . ASN A 1 90 ? 16.081 -16.363 -7.209 1.00 87.81 90 ASN A N 1
ATOM 693 C CA . ASN A 1 90 ? 16.074 -17.819 -7.267 1.00 87.81 90 ASN A CA 1
ATOM 694 C C . ASN A 1 90 ? 15.787 -18.317 -8.684 1.00 87.81 90 ASN A C 1
ATOM 696 O O . ASN A 1 90 ? 16.362 -19.320 -9.102 1.00 87.81 90 ASN A O 1
ATOM 700 N N . ALA A 1 91 ? 14.915 -17.638 -9.434 1.00 85.94 91 ALA A N 1
ATOM 701 C CA . ALA A 1 91 ? 14.658 -17.959 -10.833 1.00 85.94 91 ALA A CA 1
ATOM 702 C C . ALA A 1 91 ? 15.857 -17.620 -11.741 1.00 85.94 91 ALA A C 1
ATOM 704 O O . ALA A 1 91 ? 16.215 -18.444 -12.583 1.00 85.94 91 ALA A O 1
ATOM 705 N N . GLU A 1 92 ? 16.510 -16.470 -11.543 1.00 84.69 92 GLU A N 1
ATOM 706 C CA . GLU A 1 92 ? 17.714 -16.044 -12.279 1.00 84.69 92 GLU A CA 1
ATOM 707 C C . GLU A 1 92 ? 18.891 -17.014 -12.066 1.00 84.69 92 GLU A C 1
ATOM 709 O O . GLU A 1 92 ? 19.625 -17.338 -13.003 1.00 84.69 92 GLU A O 1
ATOM 714 N N . SER A 1 93 ? 19.035 -17.523 -10.839 1.00 81.56 93 SER A N 1
ATOM 715 C CA . SER A 1 93 ? 20.125 -18.421 -10.430 1.00 81.56 93 SER A CA 1
ATOM 716 C C . SER A 1 93 ? 19.967 -19.861 -10.937 1.00 81.56 93 SER A C 1
ATOM 718 O O . SER A 1 93 ? 20.899 -20.661 -10.833 1.00 81.56 93 SER A O 1
ATOM 720 N N . ARG A 1 94 ? 18.803 -20.235 -11.489 1.00 81.38 94 ARG A N 1
ATOM 721 C CA . ARG A 1 94 ? 18.582 -21.584 -12.035 1.00 81.38 94 ARG A CA 1
ATOM 722 C C . ARG A 1 94 ? 19.424 -21.807 -13.291 1.00 81.38 94 ARG A C 1
ATOM 724 O O . ARG A 1 94 ? 19.475 -20.971 -14.187 1.00 81.38 94 ARG A O 1
ATOM 731 N N . VAL A 1 95 ? 20.003 -23.005 -13.395 1.00 75.88 95 VAL A N 1
ATOM 732 C CA . VAL A 1 95 ? 20.791 -23.446 -14.563 1.00 75.88 95 VAL A CA 1
ATOM 733 C C . VAL A 1 95 ? 19.944 -23.430 -15.843 1.00 75.88 95 VAL A C 1
ATOM 735 O O . VAL A 1 95 ? 20.385 -22.944 -16.880 1.00 75.88 95 VAL A O 1
ATOM 738 N N . ASN A 1 96 ? 18.689 -23.886 -15.757 1.00 74.75 96 ASN A N 1
ATOM 739 C CA . ASN A 1 96 ? 17.728 -23.814 -16.857 1.00 74.75 96 ASN A CA 1
ATOM 740 C C . ASN A 1 96 ? 16.934 -22.505 -16.795 1.00 74.75 96 ASN A C 1
ATOM 742 O O . ASN A 1 96 ? 15.855 -22.442 -16.199 1.00 74.75 96 ASN A O 1
ATOM 746 N N . ARG A 1 97 ? 17.465 -21.467 -17.443 1.00 69.62 97 ARG A N 1
ATOM 747 C CA . ARG A 1 97 ? 16.838 -20.144 -17.544 1.00 69.62 97 ARG A CA 1
ATOM 748 C C . ARG A 1 97 ? 15.655 -20.177 -18.518 1.00 69.62 97 ARG A C 1
ATOM 750 O O . ARG A 1 97 ? 15.814 -19.940 -19.712 1.00 69.62 97 ARG A O 1
ATOM 757 N N . ARG A 1 98 ? 14.456 -20.499 -18.027 1.00 72.00 98 ARG A N 1
ATOM 758 C CA . ARG A 1 98 ? 13.203 -20.237 -18.761 1.00 72.00 98 ARG A CA 1
ATOM 759 C C . ARG A 1 98 ? 12.765 -18.795 -18.515 1.00 72.00 98 ARG A C 1
ATOM 761 O O . ARG A 1 98 ? 12.935 -18.289 -17.410 1.00 72.00 98 ARG A O 1
ATOM 768 N N . GLN A 1 99 ? 12.170 -18.159 -19.522 1.00 64.81 99 GLN A N 1
ATOM 769 C CA . GLN A 1 99 ? 11.585 -16.826 -19.383 1.00 64.81 99 GLN A CA 1
ATOM 770 C C . GLN A 1 99 ? 10.417 -16.903 -18.384 1.00 64.81 99 GLN A C 1
ATOM 772 O O . GLN A 1 99 ? 9.384 -17.506 -18.676 1.00 64.81 99 GLN A O 1
ATOM 777 N N . MET A 1 100 ? 10.616 -16.381 -17.171 1.00 67.69 100 MET A N 1
ATOM 778 C CA . MET A 1 100 ? 9.604 -16.375 -16.112 1.00 67.69 100 MET A CA 1
ATOM 779 C C . MET A 1 100 ? 8.860 -15.034 -16.078 1.00 67.69 100 MET A C 1
ATOM 781 O O . MET A 1 100 ? 9.453 -14.004 -16.401 1.00 67.69 100 MET A O 1
ATOM 785 N N . PRO A 1 101 ? 7.570 -15.029 -15.694 1.00 73.81 101 PRO A N 1
ATOM 786 C CA . PRO A 1 101 ? 6.813 -13.795 -15.530 1.00 73.81 101 PRO A CA 1
ATOM 787 C C . PRO A 1 101 ? 7.384 -12.960 -14.377 1.00 73.81 101 PRO A C 1
ATOM 789 O O . PRO A 1 101 ? 7.614 -13.476 -13.282 1.00 73.81 101 PRO A O 1
ATOM 792 N N . ASP A 1 102 ? 7.589 -11.667 -14.625 1.00 83.94 102 ASP A N 1
ATOM 793 C CA . ASP A 1 102 ? 8.052 -10.717 -13.615 1.00 83.94 102 ASP A CA 1
ATOM 794 C C . ASP A 1 102 ? 6.912 -10.377 -12.642 1.00 83.94 102 ASP A C 1
ATOM 796 O O . ASP A 1 102 ? 5.950 -9.699 -13.003 1.00 83.94 102 ASP A O 1
ATOM 800 N N . ASN A 1 103 ? 7.020 -10.871 -11.407 1.00 88.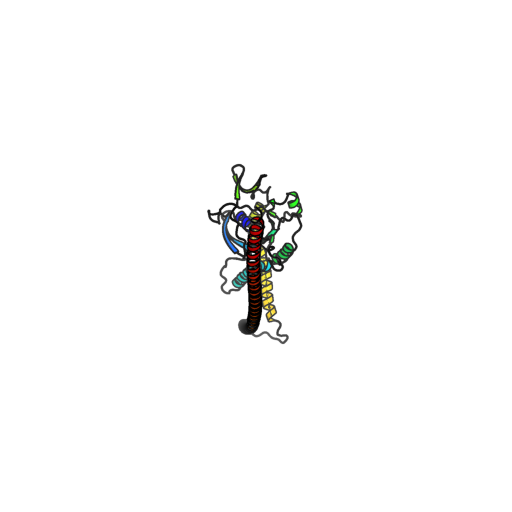50 103 ASN A N 1
ATOM 801 C CA . ASN A 1 103 ? 6.058 -10.622 -10.329 1.00 88.50 103 ASN A CA 1
ATOM 802 C C . ASN A 1 103 ? 6.569 -9.590 -9.305 1.00 88.50 103 ASN A C 1
ATOM 804 O O . ASN A 1 103 ? 5.973 -9.448 -8.235 1.00 88.50 103 ASN A O 1
ATOM 808 N N . ARG A 1 104 ? 7.687 -8.907 -9.583 1.00 93.31 104 ARG A N 1
ATOM 809 C CA . ARG A 1 104 ? 8.237 -7.879 -8.690 1.00 93.31 104 ARG A CA 1
ATOM 810 C C . ARG A 1 104 ? 7.303 -6.672 -8.634 1.00 93.31 104 ARG A C 1
ATOM 812 O O . ARG A 1 104 ? 6.515 -6.435 -9.547 1.00 93.31 104 ARG A O 1
ATOM 819 N N . VAL A 1 105 ? 7.382 -5.904 -7.553 1.00 94.19 105 VAL A N 1
ATOM 820 C CA . VAL A 1 105 ? 6.570 -4.693 -7.389 1.00 94.19 105 VAL A CA 1
ATOM 821 C C . VAL A 1 105 ? 7.263 -3.533 -8.101 1.00 94.19 105 VAL A C 1
ATOM 823 O O . VAL A 1 105 ? 8.330 -3.117 -7.669 1.00 94.19 105 VAL A O 1
ATOM 826 N N . GLN A 1 106 ? 6.656 -3.002 -9.169 1.00 93.00 106 GLN A N 1
ATOM 827 C CA . GLN A 1 106 ? 7.251 -1.900 -9.944 1.00 93.00 106 GLN A CA 1
ATOM 828 C C . GLN A 1 106 ? 7.072 -0.529 -9.280 1.00 93.00 106 GLN A C 1
ATOM 830 O O . GLN A 1 106 ? 7.920 0.348 -9.388 1.00 93.00 106 GLN A O 1
ATOM 835 N N . CYS A 1 107 ? 5.937 -0.314 -8.618 1.00 93.44 107 CYS A N 1
ATOM 836 C CA . CYS A 1 107 ? 5.662 0.926 -7.905 1.00 93.44 107 CYS A CA 1
ATOM 837 C C . CYS A 1 107 ? 4.745 0.696 -6.704 1.00 93.44 107 CYS A C 1
ATOM 839 O O . CYS A 1 107 ? 3.907 -0.224 -6.681 1.00 93.44 107 CYS A O 1
ATOM 841 N N . CYS A 1 108 ? 4.894 1.571 -5.715 1.00 94.06 108 CYS A N 1
ATOM 842 C CA . CYS A 1 108 ? 4.027 1.650 -4.559 1.00 94.06 108 CYS A CA 1
ATOM 843 C C . CYS A 1 108 ? 3.286 2.986 -4.531 1.00 94.06 108 CYS A C 1
ATOM 845 O O . CYS A 1 108 ? 3.881 4.052 -4.412 1.00 94.06 108 CYS A O 1
ATOM 847 N N . LEU A 1 109 ? 1.965 2.899 -4.602 1.00 93.00 109 LEU A N 1
ATOM 848 C CA . LEU A 1 109 ? 1.030 3.995 -4.419 1.00 93.00 109 LEU A CA 1
ATOM 849 C C . LEU A 1 109 ? 0.844 4.236 -2.921 1.00 93.00 109 LEU A C 1
ATOM 851 O O . LEU A 1 109 ? 0.239 3.400 -2.248 1.00 93.00 109 LEU A O 1
ATOM 855 N N . TYR A 1 110 ? 1.384 5.342 -2.409 1.00 93.31 110 TYR A N 1
ATOM 856 C CA . TYR A 1 110 ? 1.349 5.673 -0.985 1.00 93.31 110 TYR A CA 1
ATOM 857 C C . TYR A 1 110 ? 0.266 6.713 -0.695 1.00 93.31 110 TYR A C 1
ATOM 859 O O . TYR A 1 110 ? 0.338 7.849 -1.166 1.00 93.31 110 TYR A O 1
ATOM 867 N N . PHE A 1 111 ? -0.740 6.314 0.082 1.00 92.31 111 PHE A N 1
ATOM 868 C CA . PHE A 1 111 ? -1.883 7.150 0.434 1.00 92.31 111 PHE A CA 1
ATOM 869 C C . PHE A 1 111 ? -1.542 7.964 1.677 1.00 92.31 111 PHE A C 1
ATOM 871 O O . PHE A 1 111 ? -1.422 7.413 2.772 1.00 92.31 111 PHE A O 1
ATOM 878 N N . ILE A 1 112 ? -1.440 9.277 1.501 1.00 90.31 112 ILE A N 1
ATOM 879 C CA . ILE A 1 112 ? -1.288 10.229 2.599 1.00 90.31 112 ILE A CA 1
ATOM 880 C C . ILE A 1 112 ? -2.683 10.637 3.072 1.00 90.31 112 ILE A C 1
ATOM 882 O O . ILE A 1 112 ? -3.571 10.904 2.258 1.00 90.31 112 ILE A O 1
ATOM 886 N N . ALA A 1 113 ? -2.891 10.653 4.388 1.00 88.25 113 ALA A N 1
ATOM 887 C CA . ALA A 1 113 ? -4.145 11.112 4.971 1.00 88.25 113 ALA A CA 1
ATOM 888 C C . ALA A 1 113 ? -4.319 12.633 4.773 1.00 88.25 113 ALA A C 1
ATOM 890 O O . ALA A 1 113 ? -3.361 13.376 5.003 1.00 88.25 113 ALA A O 1
ATOM 891 N N . PRO A 1 114 ? -5.531 13.118 4.442 1.00 84.62 114 PRO A N 1
ATOM 892 C CA . PRO A 1 114 ? -5.800 14.541 4.246 1.00 84.62 114 PRO A CA 1
ATOM 893 C C . PRO A 1 114 ? -5.956 15.240 5.604 1.00 84.62 114 PRO A C 1
ATOM 895 O O . PRO A 1 114 ? -7.054 15.591 6.027 1.00 84.62 114 PRO A O 1
ATOM 898 N N . SER A 1 115 ? -4.861 15.375 6.349 1.00 80.12 115 SER A N 1
ATOM 899 C CA . SER A 1 115 ? -4.871 15.961 7.695 1.00 80.12 115 SER A CA 1
ATOM 900 C C . SER A 1 115 ? -4.846 17.491 7.690 1.00 80.12 115 SER A C 1
ATOM 902 O O . SER A 1 115 ? -5.024 18.094 8.747 1.00 80.12 115 SER A O 1
ATOM 904 N N . GLY A 1 116 ? -4.557 18.136 6.555 1.00 71.75 116 GLY A N 1
ATOM 905 C CA . GLY A 1 116 ? -4.325 19.585 6.500 1.00 71.75 116 GLY A CA 1
ATOM 906 C C . GLY A 1 116 ? -3.038 20.033 7.222 1.00 71.75 116 GLY A C 1
ATOM 907 O O . GLY A 1 116 ? -2.679 21.204 7.189 1.00 71.75 116 GLY A O 1
ATOM 908 N N . HIS A 1 117 ? -2.306 19.099 7.843 1.00 79.06 117 HIS A N 1
ATOM 909 C CA . HIS A 1 117 ? -1.039 19.317 8.550 1.00 79.06 117 HIS A CA 1
ATOM 910 C C . HIS A 1 117 ? 0.067 18.459 7.916 1.00 79.06 117 HIS A C 1
ATOM 912 O O . HIS A 1 117 ? -0.229 17.560 7.137 1.00 79.06 117 HIS A O 1
ATOM 918 N N . GLY A 1 118 ? 1.340 18.725 8.227 1.00 80.69 118 GLY A N 1
ATOM 919 C CA . GLY A 1 118 ? 2.472 17.979 7.660 1.00 80.69 118 GLY A CA 1
ATOM 920 C C . GLY A 1 118 ? 2.373 16.448 7.802 1.00 80.69 118 GLY A C 1
ATOM 921 O O . GLY A 1 118 ? 1.513 15.911 8.503 1.00 80.69 118 GLY A O 1
ATOM 922 N N . LEU A 1 119 ? 3.284 15.733 7.138 1.00 86.50 119 LEU A N 1
ATOM 923 C CA . LEU A 1 119 ? 3.318 14.266 7.143 1.00 86.50 119 LEU A CA 1
ATOM 924 C C . LEU A 1 119 ? 3.362 13.702 8.570 1.00 86.50 119 LEU A C 1
ATOM 926 O O . LEU A 1 119 ? 4.141 14.169 9.407 1.00 86.50 119 LEU A O 1
ATOM 930 N N . LYS A 1 120 ? 2.558 12.666 8.842 1.00 88.44 120 LYS A N 1
ATOM 931 C CA . LYS A 1 120 ? 2.587 11.989 10.142 1.00 88.44 120 LYS A CA 1
ATOM 932 C C . LYS A 1 120 ? 3.970 11.344 10.352 1.00 88.44 120 LYS A C 1
ATOM 934 O O . LYS A 1 120 ? 4.535 10.810 9.395 1.00 88.44 120 LYS A O 1
ATOM 939 N N . PRO A 1 121 ? 4.500 11.301 11.590 1.00 89.25 121 PRO A N 1
ATOM 940 C CA . PRO A 1 121 ? 5.761 10.613 11.882 1.00 89.25 121 PRO A CA 1
ATOM 941 C C . PRO A 1 121 ? 5.771 9.152 11.416 1.00 89.25 121 PRO A C 1
ATOM 943 O O . PRO A 1 121 ? 6.760 8.698 10.848 1.00 89.25 121 PRO A O 1
ATOM 946 N N . LEU A 1 122 ? 4.635 8.462 11.574 1.00 89.44 122 LEU A N 1
ATOM 947 C CA . LEU A 1 122 ? 4.445 7.091 11.100 1.00 89.44 122 LEU A CA 1
ATOM 948 C C . LEU A 1 122 ? 4.617 6.975 9.580 1.00 89.44 122 LEU A C 1
ATOM 950 O O . LEU A 1 122 ? 5.272 6.052 9.107 1.00 89.44 122 LEU A O 1
ATOM 954 N N . ASP A 1 123 ? 4.077 7.928 8.816 1.00 90.38 123 ASP A N 1
ATOM 955 C CA . ASP A 1 123 ? 4.202 7.929 7.358 1.00 90.38 123 ASP A CA 1
ATOM 956 C C . ASP A 1 123 ? 5.646 8.176 6.914 1.00 90.38 123 ASP A C 1
ATOM 958 O O . ASP A 1 123 ? 6.139 7.537 5.985 1.00 90.38 123 ASP A O 1
ATOM 962 N N . ILE A 1 124 ? 6.351 9.079 7.603 1.00 90.06 124 ILE A N 1
ATOM 963 C CA . ILE A 1 124 ? 7.768 9.364 7.344 1.00 90.06 124 ILE A CA 1
ATOM 964 C C . ILE A 1 124 ? 8.611 8.108 7.576 1.00 90.06 124 ILE A C 1
ATOM 966 O O . ILE A 1 124 ? 9.469 7.783 6.758 1.00 90.06 124 ILE A O 1
ATOM 970 N N . GLU A 1 125 ? 8.379 7.401 8.679 1.00 90.69 125 GLU A N 1
ATOM 971 C CA . GLU A 1 125 ? 9.102 6.172 8.996 1.00 90.69 125 GLU A CA 1
ATOM 972 C C . GLU A 1 125 ? 8.791 5.049 8.000 1.00 90.69 125 GLU A C 1
ATOM 974 O O . GLU A 1 125 ? 9.711 4.387 7.513 1.00 90.69 125 GLU A O 1
ATOM 979 N N . PHE A 1 126 ? 7.526 4.890 7.608 1.00 91.94 126 PHE A N 1
ATOM 980 C CA . PHE A 1 126 ? 7.127 3.907 6.603 1.00 91.94 126 PHE A CA 1
ATOM 981 C C . PHE A 1 126 ? 7.794 4.191 5.250 1.00 91.94 126 PHE A C 1
ATOM 983 O O . PHE A 1 126 ? 8.406 3.304 4.651 1.00 91.94 126 PHE A O 1
ATOM 990 N N . MET A 1 127 ? 7.732 5.439 4.773 1.00 91.75 127 MET A N 1
ATOM 991 C CA . MET A 1 127 ? 8.351 5.839 3.506 1.00 91.75 127 MET A CA 1
ATOM 992 C C . MET A 1 127 ? 9.876 5.673 3.536 1.00 91.75 127 MET A C 1
ATOM 994 O O . MET A 1 127 ? 10.456 5.223 2.548 1.00 91.75 127 MET A O 1
ATOM 998 N N . LYS A 1 128 ? 10.529 5.946 4.675 1.00 92.25 128 LYS A N 1
ATOM 999 C CA . LYS A 1 128 ? 11.970 5.702 4.855 1.00 92.25 128 LYS A CA 1
ATOM 1000 C C . LYS A 1 128 ? 12.349 4.232 4.703 1.00 92.25 128 LYS A C 1
ATOM 1002 O O . LYS A 1 128 ? 13.376 3.950 4.108 1.00 92.25 128 LYS A O 1
ATOM 1007 N N . HIS A 1 129 ? 11.537 3.289 5.155 1.00 91.31 129 HIS A N 1
ATOM 1008 C CA . HIS A 1 129 ? 11.854 1.875 4.934 1.00 91.31 129 HIS A CA 1
ATOM 1009 C C . HIS A 1 129 ? 11.508 1.407 3.515 1.00 91.31 129 HIS A C 1
ATOM 1011 O O . HIS A 1 129 ? 12.164 0.528 2.955 1.00 91.31 129 HIS A O 1
ATOM 1017 N N . LEU A 1 130 ? 10.475 2.001 2.918 1.00 92.81 130 LEU A N 1
ATOM 1018 C CA . LEU A 1 130 ? 9.936 1.559 1.640 1.00 92.81 130 LEU A CA 1
ATOM 1019 C C . LEU A 1 130 ? 10.724 2.101 0.430 1.00 92.81 130 LEU A C 1
ATOM 1021 O O . LEU A 1 130 ? 10.865 1.386 -0.564 1.00 92.81 130 LEU A O 1
ATOM 1025 N N . HIS A 1 131 ? 11.281 3.318 0.514 1.00 92.75 131 HIS A N 1
ATOM 1026 C CA . HIS A 1 131 ? 11.907 3.992 -0.636 1.00 92.75 131 HIS A CA 1
ATOM 1027 C C . HIS A 1 131 ? 13.171 3.283 -1.138 1.00 92.75 131 HIS A C 1
ATOM 1029 O O . HIS A 1 131 ? 13.511 3.382 -2.314 1.00 92.75 131 HIS A O 1
ATOM 1035 N N . GLU A 1 132 ? 13.854 2.530 -0.273 1.00 90.38 132 GLU A N 1
ATOM 1036 C CA . GLU A 1 132 ? 15.024 1.747 -0.674 1.00 90.38 132 GLU A CA 1
ATOM 1037 C C . GLU A 1 132 ? 14.654 0.566 -1.584 1.00 90.38 132 GLU A C 1
ATOM 1039 O O . GLU A 1 132 ? 15.478 0.103 -2.379 1.00 90.38 132 GLU A O 1
ATOM 1044 N N . LYS A 1 133 ? 13.421 0.056 -1.467 1.00 92.06 133 LYS A N 1
ATOM 1045 C CA . LYS A 1 133 ? 12.991 -1.214 -2.072 1.00 92.06 133 LYS A CA 1
ATOM 1046 C C . LYS A 1 133 ? 12.042 -1.049 -3.248 1.00 92.06 133 LYS A C 1
ATOM 1048 O O . LYS A 1 133 ? 11.979 -1.940 -4.088 1.00 92.06 133 LYS A O 1
ATOM 1053 N N . VAL A 1 134 ? 11.290 0.044 -3.312 1.00 95.00 134 VAL A N 1
ATOM 1054 C CA . VAL A 1 134 ? 10.320 0.280 -4.383 1.00 95.00 134 VAL A CA 1
ATOM 1055 C C . VAL A 1 134 ? 10.169 1.770 -4.657 1.00 95.00 134 VAL A C 1
ATOM 1057 O O . VAL A 1 134 ? 10.275 2.597 -3.754 1.00 95.00 134 VAL A O 1
ATOM 1060 N N . SER A 1 135 ? 9.865 2.111 -5.907 1.00 94.56 135 SER A N 1
ATOM 1061 C CA . SER A 1 135 ? 9.533 3.477 -6.297 1.00 94.56 135 SER A CA 1
ATOM 1062 C C . SER A 1 135 ? 8.196 3.891 -5.677 1.00 94.56 135 SER A C 1
ATOM 1064 O O . SER A 1 135 ? 7.151 3.300 -5.971 1.00 94.56 135 SER A O 1
ATOM 1066 N N . ILE A 1 136 ? 8.234 4.890 -4.795 1.00 93.25 136 ILE A N 1
ATOM 1067 C CA . ILE A 1 136 ? 7.060 5.399 -4.081 1.00 93.25 136 ILE A CA 1
ATOM 1068 C C . ILE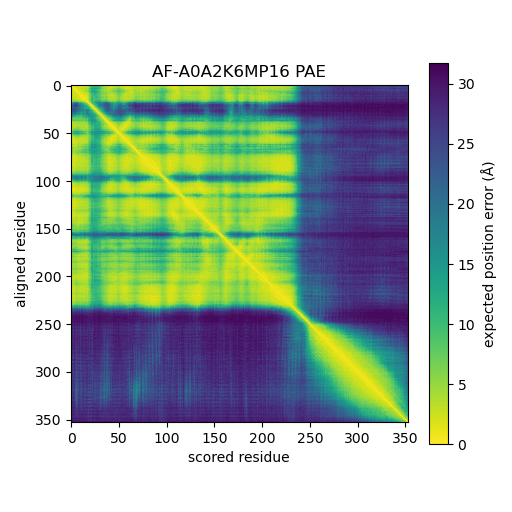 A 1 136 ? 6.453 6.565 -4.856 1.00 93.25 136 ILE A C 1
ATOM 1070 O O . ILE A 1 136 ? 7.148 7.514 -5.207 1.00 93.25 136 ILE A O 1
ATOM 1074 N N . ILE A 1 137 ? 5.139 6.516 -5.061 1.00 91.62 137 ILE A N 1
ATOM 1075 C CA . ILE A 1 137 ? 4.341 7.619 -5.597 1.00 91.62 137 ILE A CA 1
ATOM 1076 C C . ILE A 1 137 ? 3.397 8.080 -4.480 1.00 91.62 137 ILE A C 1
ATOM 1078 O O . ILE A 1 137 ? 2.369 7.431 -4.248 1.00 91.62 137 ILE A O 1
ATOM 1082 N N . PRO A 1 138 ? 3.749 9.151 -3.748 1.00 89.88 138 PRO A N 1
ATOM 1083 C CA . PRO A 1 138 ? 2.884 9.714 -2.726 1.00 89.88 138 PRO A CA 1
ATOM 1084 C C . PRO A 1 138 ? 1.767 10.540 -3.367 1.00 89.88 138 PRO A C 1
ATOM 1086 O O . PRO A 1 138 ? 2.005 11.365 -4.252 1.00 89.88 138 PRO A O 1
ATOM 1089 N N . PHE A 1 139 ? 0.542 10.352 -2.893 1.00 87.44 139 PHE A N 1
ATOM 1090 C CA . PHE A 1 139 ? -0.581 11.215 -3.246 1.00 87.44 139 PHE A CA 1
ATOM 1091 C C . PHE A 1 139 ? -1.520 11.384 -2.051 1.00 87.44 139 PHE A C 1
ATOM 1093 O O . PHE A 1 139 ? -1.593 10.543 -1.150 1.00 87.44 139 PHE A O 1
ATOM 1100 N N . ASN A 1 140 ? -2.226 12.504 -2.037 1.00 88.38 140 ASN A N 1
ATOM 1101 C CA . ASN A 1 140 ? -3.168 12.863 -1.001 1.00 88.38 140 ASN A CA 1
ATOM 1102 C C . ASN A 1 140 ? -4.509 12.174 -1.263 1.00 88.38 140 ASN A C 1
ATOM 1104 O O . ASN A 1 140 ? -5.133 12.363 -2.314 1.00 88.38 140 ASN A O 1
ATOM 1108 N N . ALA A 1 141 ? -4.919 11.324 -0.328 1.00 87.56 141 ALA A N 1
ATOM 1109 C CA . ALA A 1 141 ? -6.143 10.555 -0.442 1.00 87.56 141 ALA A CA 1
ATOM 1110 C C . ALA A 1 141 ? -7.355 11.397 -0.038 1.00 87.56 141 ALA A C 1
ATOM 1112 O O . ALA A 1 141 ? -7.276 12.190 0.893 1.00 87.56 141 ALA A O 1
ATOM 1113 N N . LYS A 1 142 ? -8.503 11.167 -0.690 1.00 85.56 142 LYS A N 1
ATOM 1114 C CA . LYS A 1 142 ? -9.747 11.917 -0.434 1.00 85.56 142 LYS A CA 1
ATOM 1115 C C . LYS A 1 142 ? -9.524 13.433 -0.493 1.00 85.56 142 LYS A C 1
ATOM 1117 O O . LYS A 1 142 ? -9.955 14.162 0.394 1.00 85.56 142 LYS A O 1
ATOM 1122 N N . ALA A 1 143 ? -8.849 13.903 -1.541 1.00 86.19 143 ALA A N 1
ATOM 1123 C CA . ALA A 1 143 ? -8.551 15.326 -1.710 1.00 86.19 143 ALA A CA 1
ATOM 1124 C C . ALA A 1 143 ? -9.803 16.227 -1.707 1.00 86.19 143 ALA A C 1
ATOM 1126 O O . ALA A 1 143 ? -9.704 17.415 -1.437 1.00 86.19 143 ALA A O 1
ATOM 1127 N N . ASP A 1 144 ? -10.989 15.652 -1.919 1.00 85.94 144 ASP A N 1
ATOM 1128 C CA . ASP A 1 144 ? -12.283 16.317 -1.787 1.00 85.94 144 ASP A CA 1
ATOM 1129 C C . ASP A 1 144 ? -12.615 16.799 -0.361 1.00 85.94 144 ASP A C 1
ATOM 1131 O O . ASP A 1 144 ? -13.604 17.504 -0.179 1.00 85.94 144 ASP A O 1
ATOM 1135 N N . THR A 1 145 ? -11.823 16.429 0.653 1.00 85.81 145 THR A N 1
ATOM 1136 C CA . THR A 1 145 ? -11.965 16.946 2.024 1.00 85.81 145 THR A CA 1
ATOM 1137 C C . THR A 1 145 ? -11.136 18.197 2.306 1.00 85.81 145 THR A C 1
ATOM 1139 O O . THR A 1 145 ? -11.259 18.740 3.399 1.00 85.81 145 THR A O 1
ATOM 1142 N N . LEU A 1 146 ? -10.273 18.617 1.379 1.00 84.56 146 LEU A N 1
ATOM 1143 C CA . LEU A 1 146 ? -9.388 19.770 1.538 1.00 84.56 146 LEU A CA 1
ATOM 1144 C C . LEU A 1 146 ? -9.810 20.892 0.597 1.00 84.56 146 LEU A C 1
ATOM 1146 O O . LEU A 1 146 ? -10.303 20.638 -0.505 1.00 84.56 146 LEU A O 1
ATOM 1150 N N . THR A 1 147 ? -9.597 22.138 1.012 1.00 85.44 147 THR A N 1
ATOM 1151 C CA . THR A 1 147 ? -9.819 23.273 0.110 1.00 85.44 147 THR A CA 1
ATOM 1152 C C . THR A 1 147 ? -8.708 23.352 -0.946 1.00 85.44 147 THR A C 1
ATOM 1154 O O . THR A 1 147 ? -7.608 22.824 -0.741 1.00 85.44 147 THR A O 1
ATOM 1157 N N . PRO A 1 148 ? -8.944 24.018 -2.090 1.00 80.81 148 PRO A N 1
ATO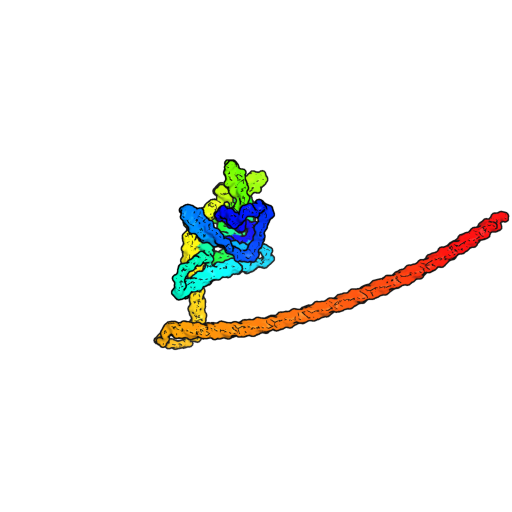M 1158 C CA . PRO A 1 148 ? -7.904 24.225 -3.097 1.00 80.81 148 PRO A CA 1
ATOM 1159 C C . PRO A 1 148 ? -6.650 24.911 -2.534 1.00 80.81 148 PRO A C 1
ATOM 1161 O O . PRO A 1 148 ? -5.533 24.571 -2.923 1.00 80.81 148 PRO A O 1
ATOM 1164 N N . GLU A 1 149 ? -6.817 25.839 -1.591 1.00 83.31 149 GLU A N 1
ATOM 1165 C CA . GLU A 1 149 ? -5.718 26.544 -0.927 1.00 83.31 149 GLU A CA 1
ATOM 1166 C C . GLU A 1 149 ? -4.916 25.610 -0.015 1.00 83.31 149 GLU A C 1
ATOM 1168 O O . GLU A 1 149 ? -3.685 25.654 -0.018 1.00 83.31 149 GLU A O 1
ATOM 1173 N N . GLU A 1 150 ? -5.592 24.736 0.735 1.00 81.44 150 GLU A N 1
ATOM 1174 C CA . GLU A 1 150 ? -4.939 23.719 1.562 1.00 81.44 150 GLU A CA 1
ATOM 1175 C C . GLU A 1 150 ? -4.166 22.733 0.683 1.00 81.44 150 GLU A C 1
ATOM 1177 O O . GLU A 1 150 ? -2.987 22.483 0.931 1.00 81.44 150 GLU A O 1
ATOM 1182 N N . CYS A 1 151 ? -4.774 22.245 -0.403 1.00 76.69 151 CYS A N 1
ATOM 1183 C CA . CYS A 1 151 ? -4.101 21.392 -1.384 1.00 76.69 151 CYS A CA 1
ATOM 1184 C C . CYS A 1 151 ? -2.820 22.045 -1.921 1.00 76.69 151 CYS A C 1
ATOM 1186 O O . CYS A 1 151 ? -1.771 21.403 -1.924 1.00 76.69 151 CYS A O 1
ATOM 1188 N N . GLN A 1 152 ? -2.865 23.332 -2.282 1.00 77.94 152 GLN A N 1
ATOM 1189 C CA . GLN A 1 152 ? -1.687 24.071 -2.748 1.00 77.94 152 GLN A CA 1
ATOM 1190 C C . GLN A 1 152 ? -0.597 24.209 -1.678 1.00 77.94 152 GLN A C 1
ATOM 1192 O O . GLN A 1 152 ? 0.593 24.155 -1.993 1.00 77.94 152 GLN A O 1
ATOM 1197 N N . GLN A 1 153 ? -0.976 24.374 -0.408 1.00 77.25 153 GLN A N 1
ATOM 1198 C CA . GLN A 1 153 ? -0.018 24.410 0.699 1.00 77.25 153 GLN A CA 1
ATOM 1199 C C . GLN A 1 153 ? 0.659 23.053 0.928 1.00 77.25 153 GLN A C 1
ATOM 1201 O O . GLN A 1 153 ? 1.836 23.032 1.300 1.00 77.25 153 GLN A O 1
ATOM 1206 N N . PHE A 1 154 ? -0.054 21.949 0.675 1.00 71.88 154 PHE A N 1
ATOM 1207 C CA . PHE A 1 154 ? 0.493 20.589 0.695 1.00 71.88 154 PHE A CA 1
ATOM 1208 C C . PHE A 1 154 ? 1.419 20.299 -0.481 1.00 71.88 154 PHE A C 1
ATOM 1210 O O . PHE A 1 154 ? 2.429 19.619 -0.311 1.00 71.88 154 PHE A O 1
ATOM 1217 N N . THR A 1 155 ? 1.109 20.836 -1.658 1.00 66.94 155 THR A N 1
ATOM 1218 C CA . THR A 1 155 ? 1.900 20.670 -2.880 1.00 66.94 155 THR A CA 1
ATOM 1219 C C . THR A 1 155 ? 2.913 21.806 -3.038 1.00 66.94 155 THR A C 1
ATOM 1221 O O . THR A 1 155 ? 2.832 22.607 -3.971 1.00 66.94 155 THR A O 1
ATOM 1224 N N . LYS A 1 156 ? 3.869 21.931 -2.112 1.00 59.53 156 LYS A N 1
ATOM 1225 C CA . LYS A 1 156 ? 4.990 22.871 -2.279 1.00 59.53 156 LYS A CA 1
ATOM 1226 C C . LYS A 1 156 ? 6.118 22.197 -3.064 1.00 59.53 156 LYS A C 1
ATOM 1228 O O . LYS A 1 156 ? 6.662 21.204 -2.603 1.00 59.53 156 LYS A O 1
ATOM 1233 N N . GLN A 1 157 ? 6.469 22.810 -4.199 1.00 52.81 157 GLN A N 1
ATOM 1234 C CA . GLN A 1 157 ? 7.408 22.346 -5.235 1.00 52.81 157 GLN A CA 1
ATOM 1235 C C . GLN A 1 157 ? 6.897 21.145 -6.058 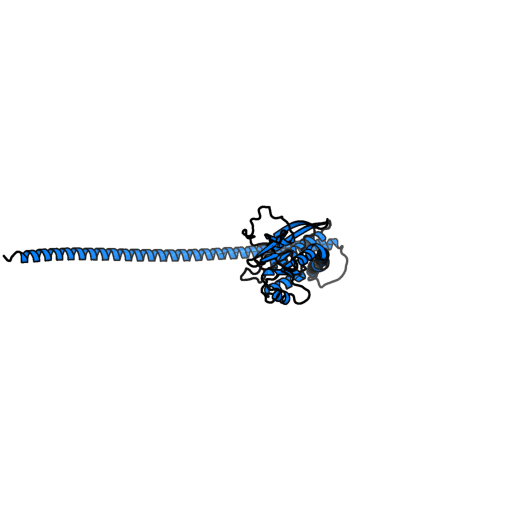1.00 52.81 157 GLN A C 1
ATOM 1237 O O . GLN A 1 157 ? 6.713 20.040 -5.568 1.00 52.81 157 GLN A O 1
ATOM 1242 N N . ASP A 1 158 ? 6.681 21.394 -7.351 1.00 57.81 158 ASP A N 1
ATOM 1243 C CA . ASP A 1 158 ? 6.613 20.384 -8.419 1.00 57.81 158 ASP A CA 1
ATOM 1244 C C . ASP A 1 158 ? 5.401 19.431 -8.471 1.00 57.81 158 ASP A C 1
ATOM 1246 O O . ASP A 1 158 ? 5.482 18.353 -9.057 1.00 57.81 158 ASP A O 1
ATOM 1250 N N . ARG A 1 159 ? 4.229 19.865 -7.978 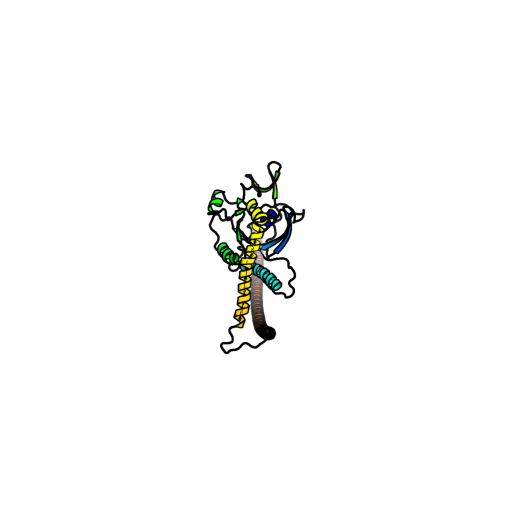1.00 65.50 159 ARG A N 1
ATOM 1251 C CA . ARG A 1 159 ? 2.925 19.170 -8.150 1.00 65.50 159 ARG A CA 1
ATOM 1252 C C . ARG A 1 159 ? 2.840 17.764 -7.533 1.00 65.50 159 ARG A C 1
ATOM 1254 O O . ARG A 1 159 ? 1.961 16.984 -7.891 1.00 65.50 159 ARG A O 1
ATOM 1261 N N . LEU A 1 160 ? 3.720 17.442 -6.590 1.00 70.25 160 LEU A N 1
ATOM 1262 C CA . LEU A 1 160 ? 3.618 16.252 -5.749 1.00 70.25 160 LEU A CA 1
ATOM 1263 C C . LEU A 1 160 ? 3.447 16.685 -4.288 1.00 70.25 160 LEU A C 1
ATOM 1265 O O . LEU A 1 160 ? 4.045 17.685 -3.889 1.00 70.25 160 LEU A O 1
ATOM 1269 N N . PRO A 1 161 ? 2.663 15.962 -3.470 1.00 76.56 161 PRO A N 1
ATOM 1270 C CA . PRO A 1 161 ? 1.860 14.769 -3.783 1.00 76.56 161 PRO A CA 1
ATOM 1271 C C . PRO A 1 161 ? 0.608 15.076 -4.633 1.00 76.56 161 PRO A C 1
ATOM 1273 O O . PRO A 1 161 ? -0.008 16.119 -4.456 1.00 76.56 161 PRO A O 1
ATOM 1276 N N . LEU A 1 162 ? 0.198 14.161 -5.526 1.00 83.44 162 LEU A N 1
ATOM 1277 C CA . LEU A 1 162 ? -1.007 14.357 -6.360 1.00 83.44 162 LEU A CA 1
ATOM 1278 C C . LEU A 1 162 ? -2.273 14.427 -5.489 1.00 83.44 162 LEU A C 1
ATOM 1280 O O . LEU A 1 162 ? -2.395 13.679 -4.521 1.00 83.44 162 LEU A O 1
ATOM 1284 N N . ALA A 1 163 ? -3.241 15.274 -5.822 1.00 85.75 163 ALA A N 1
ATOM 1285 C CA . ALA A 1 163 ? -4.500 15.366 -5.083 1.00 85.75 163 ALA A CA 1
ATOM 1286 C C . ALA A 1 163 ? -5.567 14.490 -5.756 1.00 85.75 163 ALA A C 1
ATOM 1288 O O . ALA A 1 163 ? -6.082 14.835 -6.818 1.00 85.75 163 ALA A O 1
ATOM 1289 N N . VAL A 1 164 ? -5.895 13.327 -5.175 1.00 87.25 164 VAL A N 1
ATOM 1290 C CA . VAL A 1 164 ? -6.708 12.307 -5.861 1.00 87.25 164 VAL A CA 1
ATOM 1291 C C . VAL A 1 164 ? -8.021 12.020 -5.137 1.00 87.25 164 VAL A C 1
ATOM 1293 O O . VAL A 1 164 ? -8.071 11.782 -3.926 1.00 87.25 164 VAL A O 1
ATOM 1296 N N . VAL A 1 165 ? -9.098 11.960 -5.923 1.00 85.75 165 VAL A N 1
ATOM 1297 C CA . VAL A 1 165 ? -10.431 11.540 -5.486 1.00 85.75 165 VAL A CA 1
ATOM 1298 C C . VAL A 1 165 ? -10.773 10.217 -6.170 1.00 85.75 165 VAL A C 1
ATOM 1300 O O . VAL A 1 165 ? -10.700 10.102 -7.386 1.00 85.75 165 VAL A O 1
ATOM 1303 N N . GLY A 1 166 ? -11.139 9.198 -5.391 1.00 83.00 166 GLY A N 1
ATOM 1304 C CA . GLY A 1 166 ? -11.645 7.923 -5.910 1.00 83.00 166 GLY A CA 1
ATOM 1305 C C . GLY A 1 166 ? -13.164 7.834 -5.765 1.00 83.00 166 GLY A C 1
ATOM 1306 O O . GLY A 1 166 ? -13.706 8.242 -4.736 1.00 83.00 166 GLY A O 1
ATOM 1307 N N . SER A 1 167 ? -13.853 7.263 -6.756 1.00 81.94 167 SER A N 1
ATOM 1308 C CA . SER A 1 167 ? -15.289 6.975 -6.667 1.00 81.94 167 SER A CA 1
ATOM 1309 C C . SER A 1 167 ? -15.661 5.690 -7.397 1.00 81.94 167 SER A C 1
ATOM 1311 O O . SER A 1 167 ? -15.250 5.459 -8.532 1.00 81.94 167 SER A O 1
ATOM 1313 N N . ASN A 1 168 ? -16.521 4.898 -6.755 1.00 74.75 168 ASN A N 1
ATOM 1314 C CA . ASN A 1 168 ? -17.147 3.718 -7.356 1.00 74.75 168 ASN A CA 1
ATOM 1315 C C . ASN A 1 168 ? -18.525 4.034 -7.962 1.00 74.75 168 ASN A C 1
ATOM 1317 O O . ASN A 1 168 ? -19.141 3.160 -8.566 1.00 74.75 168 ASN A O 1
ATOM 1321 N N . THR A 1 169 ? -19.033 5.256 -7.784 1.00 78.44 169 THR A N 1
ATOM 1322 C CA . THR A 1 169 ? -20.376 5.640 -8.227 1.00 78.44 169 THR A CA 1
ATOM 1323 C C . THR A 1 169 ? -20.309 6.330 -9.584 1.00 78.44 169 THR A C 1
ATOM 1325 O O . THR A 1 169 ? -19.519 7.256 -9.781 1.00 78.44 169 THR A O 1
ATOM 1328 N N . ILE A 1 170 ? -21.167 5.897 -10.509 1.00 80.94 170 ILE A N 1
ATOM 1329 C CA . ILE A 1 170 ? -21.400 6.571 -11.789 1.00 80.94 170 ILE A CA 1
ATOM 1330 C C . ILE A 1 170 ? -22.619 7.476 -11.624 1.00 80.94 170 ILE A C 1
ATOM 1332 O O . ILE A 1 170 ? -23.689 7.005 -11.245 1.00 80.94 170 ILE A O 1
ATOM 1336 N N . ILE A 1 171 ? -22.444 8.760 -11.913 1.00 84.00 171 ILE A N 1
ATOM 1337 C CA . ILE A 1 171 ? -23.473 9.795 -11.823 1.00 84.00 171 ILE A CA 1
ATOM 1338 C C . ILE A 1 171 ? -23.645 10.399 -13.217 1.00 84.00 171 ILE A C 1
ATOM 1340 O O . ILE A 1 171 ? -22.694 10.487 -13.993 1.00 84.00 171 ILE A O 1
ATOM 1344 N N . GLU A 1 172 ? -24.865 10.793 -13.555 1.00 84.56 172 GLU A N 1
ATOM 1345 C CA . GLU A 1 172 ? -25.131 11.541 -14.777 1.00 84.56 172 GLU A CA 1
ATOM 1346 C C . GLU A 1 172 ? -25.031 13.044 -14.494 1.00 84.56 172 GLU A C 1
ATOM 1348 O O . GLU A 1 172 ? -25.791 13.585 -13.693 1.00 84.56 172 GLU A O 1
ATOM 1353 N N . VAL A 1 173 ? -24.068 13.709 -15.132 1.00 83.75 173 VAL A N 1
ATOM 1354 C CA . VAL A 1 173 ? -23.839 15.155 -15.036 1.00 83.75 173 VAL A CA 1
ATOM 1355 C C . VAL A 1 173 ? -23.853 15.715 -16.453 1.00 83.75 173 VAL A C 1
ATOM 1357 O O . VAL A 1 173 ? -23.115 15.245 -17.318 1.00 83.75 173 VAL A O 1
ATOM 1360 N N . ASN A 1 174 ? -24.718 16.695 -16.725 1.00 84.06 174 ASN A N 1
ATOM 1361 C CA . ASN A 1 174 ? -24.849 17.323 -18.049 1.00 84.06 174 ASN A CA 1
ATOM 1362 C C . ASN A 1 174 ? -25.070 16.312 -19.201 1.00 84.06 174 ASN A C 1
ATOM 1364 O O . ASN A 1 174 ? -24.493 16.450 -20.280 1.00 84.06 174 ASN A O 1
ATOM 1368 N N . GLY A 1 175 ? -25.863 15.259 -18.959 1.00 82.75 175 GLY A N 1
ATOM 1369 C CA . GLY A 1 175 ? -26.149 14.198 -19.938 1.00 82.75 175 GLY A CA 1
ATOM 1370 C C . GLY A 1 175 ? -24.977 13.246 -20.218 1.00 82.75 175 GLY A C 1
ATOM 1371 O O . GLY A 1 175 ? -25.057 12.412 -21.119 1.00 82.75 175 GLY A O 1
ATOM 1372 N N . LYS A 1 176 ? -23.871 13.357 -19.469 1.00 83.38 176 LYS A N 1
ATOM 1373 C CA . LYS A 1 176 ? -22.727 12.443 -19.536 1.00 83.38 176 LYS A CA 1
ATOM 1374 C C . LYS A 1 176 ? -22.656 11.609 -18.265 1.00 83.38 176 LYS A C 1
ATOM 1376 O O . LYS A 1 176 ? -22.744 12.125 -17.155 1.00 83.38 176 LYS A O 1
ATOM 1381 N N . ARG A 1 177 ? -22.452 10.303 -18.428 1.00 82.69 177 ARG A N 1
ATOM 1382 C CA . ARG A 1 177 ? -22.199 9.389 -17.311 1.00 82.69 177 ARG A CA 1
ATOM 1383 C C . ARG A 1 177 ? -20.733 9.496 -16.913 1.00 82.69 177 ARG A C 1
ATOM 1385 O O . ARG A 1 177 ? -19.862 9.054 -17.656 1.00 82.69 177 ARG A O 1
ATOM 1392 N N . VAL A 1 178 ? -20.479 10.075 -15.748 1.00 83.62 178 VAL A N 1
ATOM 1393 C CA . VAL A 1 178 ? -19.140 10.308 -15.200 1.00 83.62 178 VAL A CA 1
ATOM 1394 C C . VAL A 1 178 ? -19.005 9.620 -13.846 1.00 83.62 178 VAL A C 1
ATOM 1396 O O . VAL A 1 178 ? -19.975 9.475 -13.101 1.00 83.62 178 VAL A O 1
ATOM 1399 N N . ARG A 1 179 ? -17.800 9.159 -13.503 1.00 82.62 179 ARG A N 1
ATOM 1400 C CA . ARG A 1 179 ? -17.528 8.665 -12.147 1.00 82.62 179 ARG A CA 1
ATOM 1401 C C . ARG A 1 179 ? -17.330 9.856 -11.225 1.00 82.62 179 ARG A C 1
ATOM 1403 O O . ARG A 1 179 ? -16.516 10.730 -11.513 1.00 82.62 179 ARG A O 1
ATOM 1410 N N . GLY A 1 180 ? -18.055 9.890 -10.115 1.00 85.50 180 GLY A N 1
ATOM 1411 C CA . GLY A 1 180 ? -18.014 11.038 -9.218 1.00 85.50 180 GLY A CA 1
ATOM 1412 C C . GLY A 1 180 ? -18.601 10.759 -7.847 1.00 85.50 180 GLY A C 1
ATOM 1413 O O . GLY A 1 180 ? -19.221 9.718 -7.621 1.00 85.50 180 GLY A O 1
ATOM 1414 N N . ARG A 1 181 ? -18.377 11.676 -6.907 1.00 86.19 181 ARG A N 1
ATOM 1415 C CA . ARG A 1 181 ? -18.998 11.661 -5.574 1.00 86.19 181 ARG A CA 1
ATOM 1416 C C . ARG A 1 181 ? -20.061 12.752 -5.517 1.00 86.19 181 ARG A C 1
ATOM 1418 O O . ARG A 1 181 ? -19.776 13.899 -5.848 1.00 86.19 181 ARG A O 1
ATOM 1425 N N . GLN A 1 182 ? -21.277 12.386 -5.118 1.00 86.50 182 GLN A N 1
ATOM 1426 C CA . GLN A 1 182 ? -22.384 13.328 -4.979 1.00 86.50 182 GLN A CA 1
ATOM 1427 C C . GLN A 1 182 ? -22.427 13.892 -3.561 1.00 86.50 182 GLN A C 1
ATOM 1429 O O . GLN A 1 182 ? -22.460 13.138 -2.588 1.00 86.50 182 GLN A O 1
ATOM 1434 N N . TYR A 1 183 ? -22.477 15.215 -3.472 1.00 88.75 183 TYR A N 1
ATOM 1435 C CA . TYR A 1 183 ? -22.659 15.979 -2.248 1.00 88.75 183 TYR A CA 1
ATOM 1436 C C . TYR A 1 183 ? -23.931 16.830 -2.335 1.00 88.75 183 TYR A C 1
ATOM 1438 O O . TYR A 1 183 ? -24.394 17.122 -3.439 1.00 88.75 183 TYR A O 1
ATOM 1446 N N . PRO A 1 184 ? -24.487 17.289 -1.197 1.00 88.62 184 PRO A N 1
ATOM 1447 C CA . PRO A 1 184 ? -25.621 18.216 -1.204 1.00 88.62 184 PRO A CA 1
ATOM 1448 C C . PRO A 1 184 ? -25.358 19.514 -1.986 1.00 88.62 184 PRO A C 1
ATOM 1450 O O . PRO A 1 184 ? -26.292 20.118 -2.498 1.00 88.62 184 PRO A O 1
ATOM 1453 N N . TRP A 1 185 ? -24.093 19.934 -2.079 1.00 87.62 185 TRP A N 1
ATOM 1454 C CA . TRP A 1 185 ? -23.660 21.173 -2.735 1.00 87.62 185 TRP A CA 1
ATOM 1455 C C . TRP A 1 185 ? -23.103 20.984 -4.153 1.00 87.62 185 TRP A C 1
ATOM 1457 O O . TRP A 1 185 ? -22.760 21.972 -4.795 1.00 87.62 185 TRP A O 1
ATOM 1467 N N . GLY A 1 186 ? -22.981 19.754 -4.661 1.00 88.56 186 GLY A N 1
ATOM 1468 C CA . GLY A 1 186 ? -22.434 19.526 -6.000 1.00 88.56 186 GLY A CA 1
ATOM 1469 C C . GLY A 1 186 ? -21.910 18.115 -6.235 1.00 88.56 186 GLY A C 1
ATOM 1470 O O . GLY A 1 186 ? -22.054 17.225 -5.397 1.00 88.56 186 GLY A O 1
ATOM 1471 N N . VAL A 1 187 ? -21.290 17.905 -7.396 1.00 88.44 187 VAL A N 1
ATOM 1472 C CA . VAL A 1 187 ? -20.713 16.614 -7.792 1.00 88.44 187 VAL A CA 1
ATOM 1473 C C . VAL A 1 187 ? -19.214 16.770 -8.018 1.00 88.44 187 VAL A C 1
ATOM 1475 O O . VAL A 1 187 ? -18.782 17.563 -8.848 1.00 88.44 187 VAL A O 1
ATOM 1478 N N . ALA A 1 188 ? -18.420 15.979 -7.298 1.00 88.12 188 ALA A N 1
ATOM 1479 C CA . ALA A 1 188 ? -16.982 15.881 -7.508 1.00 88.12 188 ALA A CA 1
ATOM 1480 C C . ALA A 1 188 ? -16.692 14.801 -8.558 1.00 88.12 188 ALA A C 1
ATOM 1482 O O . ALA A 1 188 ? -16.683 13.605 -8.253 1.00 88.12 188 ALA A O 1
ATOM 1483 N N . GLU A 1 189 ? -16.513 15.221 -9.808 1.00 88.31 189 GLU A N 1
ATOM 1484 C CA . GLU A 1 189 ? -16.115 14.354 -10.926 1.00 88.31 189 GLU A CA 1
ATOM 1485 C C . GLU A 1 189 ? -14.653 13.893 -10.802 1.00 88.31 189 GLU A C 1
ATOM 1487 O O . GLU A 1 189 ? -13.754 14.716 -10.667 1.00 88.31 189 GLU A O 1
ATOM 1492 N N . VAL A 1 190 ? -14.412 12.581 -10.888 1.00 86.50 190 VAL A N 1
ATOM 1493 C CA . VAL A 1 190 ? -13.079 11.967 -10.724 1.00 86.50 190 VAL A CA 1
ATOM 1494 C C . VAL A 1 190 ? -12.185 12.176 -11.948 1.00 86.50 190 VAL A C 1
ATOM 1496 O O . VAL A 1 190 ? -10.978 12.302 -11.820 1.00 86.50 190 VAL A O 1
ATOM 1499 N N . GLU A 1 191 ? -12.740 12.198 -13.157 1.00 83.94 191 GLU A N 1
ATOM 1500 C CA . GLU A 1 191 ? -11.933 12.369 -14.377 1.00 83.94 191 GLU A CA 1
ATOM 1501 C C . GLU A 1 191 ? -11.759 13.842 -14.780 1.00 83.94 191 GLU A C 1
ATOM 1503 O O . GLU A 1 191 ? -11.076 14.134 -15.763 1.00 83.94 191 GLU A O 1
ATOM 1508 N N . ASN A 1 192 ? -12.337 14.775 -14.019 1.00 86.44 192 ASN A N 1
ATOM 1509 C CA . ASN A 1 192 ? -12.183 16.201 -14.268 1.00 86.44 192 ASN A CA 1
ATOM 1510 C C . ASN A 1 192 ? -10.874 16.718 -13.641 1.00 86.44 192 ASN A C 1
ATOM 1512 O O . ASN A 1 192 ? -10.702 16.682 -12.423 1.00 86.44 192 ASN A O 1
ATOM 1516 N N . GLY A 1 193 ? -9.970 17.228 -14.484 1.00 84.75 193 GLY A N 1
ATOM 1517 C CA . GLY A 1 193 ? -8.676 17.779 -14.069 1.00 84.75 193 GLY A CA 1
ATOM 1518 C C . GLY A 1 193 ? -8.761 19.077 -13.259 1.00 84.75 193 GLY A C 1
ATOM 1519 O O . GLY A 1 193 ? -7.785 19.441 -12.616 1.00 84.75 193 GLY A O 1
ATOM 1520 N N . GLU A 1 194 ? -9.908 19.760 -13.254 1.00 85.19 194 GLU A N 1
ATOM 1521 C CA . GLU A 1 194 ? -10.152 20.905 -12.364 1.00 85.19 194 GLU A CA 1
ATOM 1522 C C . GLU A 1 194 ? -10.538 20.464 -10.945 1.00 85.19 194 GLU A C 1
ATOM 1524 O O . GLU A 1 194 ? -10.384 21.228 -9.997 1.00 85.19 194 GLU A O 1
ATOM 1529 N N . HIS A 1 195 ? -11.036 19.233 -10.786 1.00 85.06 195 HIS A N 1
ATOM 1530 C CA . HIS A 1 195 ? -11.464 18.694 -9.495 1.00 85.06 195 HIS A CA 1
ATOM 1531 C C . HIS A 1 195 ? -10.383 17.854 -8.813 1.00 85.06 195 HIS A C 1
ATOM 1533 O O . HIS A 1 195 ? -10.300 17.854 -7.585 1.00 85.06 195 HIS A O 1
ATOM 1539 N N . CYS A 1 196 ? -9.592 17.091 -9.577 1.00 87.56 196 CYS A N 1
ATOM 1540 C CA . CYS A 1 196 ? -8.516 16.271 -9.024 1.00 87.56 196 CYS A CA 1
ATOM 1541 C C . CYS A 1 196 ? -7.479 15.829 -10.068 1.00 87.56 196 CYS A C 1
ATOM 1543 O O . CYS A 1 196 ? -7.747 15.741 -11.267 1.00 87.56 196 CYS A O 1
ATOM 1545 N N . ASP A 1 197 ? -6.310 15.418 -9.580 1.00 88.69 197 ASP A N 1
ATOM 1546 C CA . ASP A 1 197 ? -5.168 14.957 -10.377 1.00 88.69 197 ASP A CA 1
ATOM 1547 C C . ASP A 1 197 ? -5.252 13.468 -10.768 1.00 88.69 197 ASP A C 1
ATOM 1549 O O . ASP A 1 197 ? -4.253 12.833 -11.125 1.00 88.69 197 ASP A O 1
ATOM 1553 N N . PHE A 1 198 ? -6.438 12.859 -10.703 1.00 88.44 198 PHE A N 1
ATOM 1554 C CA . PHE A 1 198 ? -6.615 11.431 -10.983 1.00 88.44 198 PHE A CA 1
ATOM 1555 C C . PHE A 1 198 ? -6.170 11.049 -12.403 1.00 88.44 198 PHE A C 1
ATOM 1557 O O . PHE A 1 198 ? -5.534 10.011 -12.608 1.00 88.44 198 PHE A O 1
ATOM 1564 N N . THR A 1 199 ? -6.461 11.896 -13.393 1.00 86.06 199 THR A N 1
ATOM 1565 C CA . THR A 1 199 ? -6.059 11.666 -14.790 1.00 86.06 199 THR A CA 1
ATOM 1566 C C . THR A 1 199 ? -4.541 11.692 -14.960 1.00 86.06 199 THR A C 1
ATOM 1568 O O . THR A 1 199 ? -3.999 10.896 -15.730 1.00 86.06 199 THR A O 1
ATOM 1571 N N . ILE A 1 200 ? -3.845 12.542 -14.200 1.00 88.12 200 ILE A N 1
ATOM 1572 C CA . ILE A 1 200 ? -2.381 12.621 -14.176 1.00 88.12 200 ILE A CA 1
ATOM 1573 C C . ILE A 1 200 ? -1.809 11.323 -13.604 1.00 88.12 200 ILE A C 1
ATOM 1575 O O . ILE A 1 200 ? -0.976 10.693 -14.259 1.00 88.12 200 ILE A O 1
ATOM 1579 N N . LEU A 1 201 ? -2.314 10.872 -12.448 1.00 88.56 201 LEU A N 1
ATOM 1580 C CA . LEU A 1 201 ? -1.896 9.610 -11.826 1.00 88.56 201 LEU A CA 1
ATOM 1581 C C . LEU A 1 201 ? -2.104 8.423 -12.779 1.00 88.56 201 LEU A C 1
ATOM 1583 O O . LEU A 1 201 ? -1.196 7.622 -12.999 1.00 88.56 201 LEU A O 1
ATOM 1587 N N . ARG A 1 202 ? -3.291 8.317 -13.385 1.00 86.25 202 ARG A N 1
ATOM 1588 C CA . ARG A 1 202 ? -3.621 7.225 -14.308 1.00 86.25 202 ARG A CA 1
ATOM 1589 C C . ARG A 1 202 ? -2.712 7.218 -15.538 1.00 86.25 202 ARG A C 1
ATOM 1591 O O . ARG A 1 202 ? -2.189 6.165 -15.904 1.00 86.25 202 ARG A O 1
ATOM 1598 N N . ASN A 1 203 ? -2.505 8.376 -16.167 1.00 86.69 203 ASN A N 1
ATOM 1599 C CA . ASN A 1 203 ? -1.642 8.491 -17.342 1.00 86.69 203 ASN A CA 1
ATOM 1600 C C . ASN A 1 203 ? -0.181 8.167 -17.003 1.00 86.69 203 ASN A C 1
ATOM 1602 O O . ASN A 1 203 ? 0.473 7.469 -17.777 1.00 86.69 203 ASN A O 1
ATOM 1606 N N . MET A 1 204 ? 0.309 8.608 -15.840 1.00 87.25 204 MET A N 1
ATOM 1607 C CA . MET A 1 204 ? 1.652 8.284 -15.354 1.00 87.25 204 MET A CA 1
ATOM 1608 C C . MET A 1 204 ? 1.853 6.769 -15.221 1.00 87.25 204 MET A C 1
ATOM 1610 O O . MET A 1 204 ? 2.832 6.235 -15.741 1.00 87.25 204 MET A O 1
ATOM 1614 N N . LEU A 1 205 ? 0.910 6.081 -14.569 1.00 85.88 205 LEU A N 1
ATOM 1615 C CA . LEU A 1 205 ? 1.014 4.652 -14.261 1.00 85.88 205 LEU A CA 1
ATOM 1616 C C . LEU A 1 205 ? 0.847 3.745 -15.482 1.00 85.88 205 LEU A C 1
ATOM 1618 O O . LEU A 1 205 ? 1.517 2.718 -15.570 1.00 85.88 205 LEU A O 1
ATOM 1622 N N . ILE A 1 206 ? -0.076 4.081 -16.388 1.00 82.69 206 ILE A N 1
ATOM 1623 C CA . ILE A 1 206 ? -0.495 3.168 -17.463 1.00 82.69 206 ILE A CA 1
ATOM 1624 C C . ILE A 1 206 ? 0.132 3.538 -18.811 1.00 82.69 206 ILE A C 1
ATOM 1626 O O . ILE A 1 206 ? 0.382 2.647 -19.621 1.00 82.69 206 ILE A O 1
ATOM 1630 N N . ARG A 1 207 ? 0.405 4.825 -19.069 1.00 81.88 207 ARG A N 1
ATOM 1631 C CA . ARG A 1 207 ? 0.774 5.298 -20.413 1.00 81.88 207 ARG A CA 1
ATOM 1632 C C . ARG A 1 207 ? 2.220 5.741 -20.538 1.00 81.88 207 ARG A C 1
ATOM 1634 O O . ARG A 1 207 ? 2.881 5.327 -21.481 1.00 81.88 207 ARG A O 1
ATOM 1641 N N . THR A 1 208 ? 2.694 6.604 -19.642 1.00 86.25 208 THR A N 1
ATOM 1642 C CA . THR A 1 208 ? 3.959 7.321 -19.868 1.00 86.25 208 THR A CA 1
ATOM 1643 C C . THR A 1 208 ? 5.149 6.703 -19.144 1.00 86.25 208 THR A C 1
ATOM 1645 O O . THR A 1 208 ? 6.146 6.424 -19.794 1.00 86.25 208 THR A O 1
ATOM 1648 N N . HIS A 1 209 ? 5.049 6.424 -17.842 1.00 88.31 209 HIS A N 1
ATOM 1649 C CA . HIS A 1 209 ? 6.220 6.087 -17.013 1.00 88.31 209 HIS A CA 1
ATOM 1650 C C . HIS A 1 209 ? 6.272 4.610 -16.589 1.00 88.31 209 HIS A C 1
ATOM 1652 O O . HIS A 1 209 ? 7.051 4.235 -15.717 1.00 88.31 209 HIS A O 1
ATOM 1658 N N . MET A 1 210 ? 5.448 3.734 -17.180 1.00 87.75 210 MET A N 1
ATOM 1659 C CA . MET A 1 210 ? 5.432 2.312 -16.807 1.00 87.75 210 MET A CA 1
ATOM 1660 C C . MET A 1 210 ? 6.777 1.626 -17.072 1.00 87.75 210 MET A C 1
ATOM 1662 O O . MET A 1 210 ? 7.217 0.811 -16.259 1.00 87.75 210 MET A O 1
ATOM 1666 N N . GLN A 1 211 ? 7.402 1.915 -18.218 1.00 90.56 211 GLN A N 1
ATOM 1667 C CA . GLN A 1 211 ? 8.686 1.314 -18.571 1.00 90.56 211 GLN A CA 1
ATOM 1668 C C . GLN A 1 211 ? 9.794 1.830 -17.650 1.00 90.56 211 GLN A C 1
ATOM 1670 O O . GLN A 1 211 ? 10.515 1.021 -17.078 1.00 90.56 211 GLN A O 1
ATOM 1675 N N . ASP A 1 212 ? 9.830 3.136 -17.389 1.00 94.06 212 ASP A N 1
ATOM 1676 C CA . ASP A 1 212 ? 10.791 3.739 -16.463 1.00 94.06 212 ASP A CA 1
ATOM 1677 C C . ASP A 1 212 ? 10.684 3.136 -15.054 1.00 94.06 212 ASP A C 1
ATOM 1679 O O . ASP A 1 212 ? 11.692 2.786 -14.444 1.00 94.06 212 ASP A O 1
ATOM 1683 N N . LEU A 1 213 ? 9.461 2.926 -14.547 1.00 93.12 213 LEU A N 1
ATOM 1684 C CA . LEU A 1 213 ? 9.240 2.267 -13.253 1.00 93.12 213 LEU A CA 1
ATOM 1685 C C . LEU A 1 213 ? 9.779 0.828 -13.238 1.00 93.12 213 LEU A C 1
ATOM 1687 O O . LEU A 1 213 ? 10.347 0.386 -12.235 1.00 93.12 213 LEU A O 1
ATOM 1691 N N . LYS A 1 214 ? 9.634 0.087 -14.344 1.00 92.38 214 LYS A N 1
ATOM 1692 C CA . LYS A 1 214 ? 10.226 -1.254 -14.484 1.00 92.38 214 LYS A CA 1
ATOM 1693 C C . LYS A 1 214 ? 11.750 -1.195 -14.507 1.00 92.38 214 LYS A C 1
ATOM 1695 O O . LYS A 1 214 ? 12.387 -1.998 -13.828 1.00 92.38 214 LYS A O 1
ATOM 1700 N N . ASP A 1 215 ? 12.319 -0.243 -15.234 1.00 94.56 215 ASP A N 1
ATOM 1701 C CA . ASP A 1 215 ? 13.765 -0.101 -15.385 1.00 94.56 215 ASP A CA 1
ATOM 1702 C C . ASP A 1 215 ? 14.424 0.309 -14.062 1.00 94.56 215 ASP A C 1
ATOM 1704 O O . ASP A 1 215 ? 15.425 -0.289 -13.670 1.00 94.56 215 ASP A O 1
ATOM 1708 N N . VAL A 1 216 ? 13.827 1.239 -13.308 1.00 94.94 216 VAL A N 1
ATOM 1709 C CA . VAL A 1 216 ? 14.281 1.603 -11.953 1.00 94.94 216 VAL A CA 1
ATOM 1710 C C . VAL A 1 216 ? 14.167 0.412 -11.000 1.00 94.94 216 VAL A C 1
ATOM 1712 O O . VAL A 1 216 ? 15.099 0.120 -10.247 1.00 94.94 216 VAL A O 1
ATOM 1715 N N . THR A 1 217 ? 13.061 -0.334 -11.062 1.00 94.50 217 THR A N 1
ATOM 1716 C CA . THR A 1 217 ? 12.887 -1.547 -10.249 1.00 94.50 217 THR A CA 1
ATOM 1717 C C . THR A 1 217 ? 13.967 -2.576 -10.539 1.00 94.50 217 THR A C 1
ATOM 1719 O O . THR A 1 217 ? 14.496 -3.179 -9.609 1.00 94.50 217 THR A O 1
ATOM 1722 N N . ASN A 1 218 ? 14.329 -2.762 -11.807 1.00 93.12 218 ASN A N 1
ATOM 1723 C CA . ASN A 1 218 ? 15.352 -3.718 -12.188 1.00 93.12 218 ASN A CA 1
ATOM 1724 C C . ASN A 1 218 ? 16.763 -3.237 -11.820 1.00 93.12 218 ASN A C 1
ATOM 1726 O O . ASN A 1 218 ? 17.482 -3.935 -11.115 1.00 93.12 218 ASN A O 1
ATOM 1730 N N . ASN A 1 219 ? 17.142 -2.043 -12.269 1.00 94.12 219 ASN A N 1
ATOM 1731 C CA . ASN A 1 219 ? 18.528 -1.571 -12.249 1.00 94.12 219 ASN A CA 1
ATOM 1732 C C . ASN A 1 219 ? 18.946 -0.960 -10.909 1.00 94.12 219 ASN A C 1
ATOM 1734 O O . ASN A 1 219 ? 20.137 -0.861 -10.633 1.00 94.12 219 ASN A O 1
ATOM 1738 N N . VAL A 1 220 ? 17.982 -0.529 -10.091 1.00 94.69 220 VAL A N 1
ATOM 1739 C CA . VAL A 1 220 ? 18.249 0.083 -8.786 1.00 94.69 220 VAL A CA 1
ATOM 1740 C C . VAL A 1 220 ? 17.778 -0.846 -7.679 1.00 94.69 220 VAL A C 1
ATOM 1742 O O . VAL A 1 220 ? 18.595 -1.406 -6.955 1.00 94.69 220 VAL A O 1
ATOM 1745 N N . HIS A 1 221 ? 16.468 -1.046 -7.537 1.00 94.75 221 HIS A N 1
ATOM 1746 C CA . HIS A 1 221 ? 15.927 -1.737 -6.363 1.00 94.75 221 HIS A CA 1
ATOM 1747 C C . HIS A 1 221 ? 16.321 -3.221 -6.316 1.00 94.75 221 HIS A C 1
ATOM 1749 O O . HIS A 1 221 ? 16.829 -3.698 -5.296 1.00 94.75 221 HIS A O 1
ATOM 1755 N N . TYR A 1 222 ? 16.141 -3.939 -7.427 1.00 94.50 222 TYR A N 1
ATOM 1756 C CA . TYR A 1 222 ? 16.492 -5.350 -7.527 1.00 94.50 222 TYR A CA 1
ATOM 1757 C C . TYR A 1 222 ? 18.008 -5.569 -7.503 1.00 94.50 222 TYR A C 1
ATOM 1759 O O . TYR A 1 222 ? 18.469 -6.401 -6.726 1.00 94.50 222 TYR A O 1
ATOM 1767 N N . GLU A 1 223 ? 18.803 -4.804 -8.259 1.00 92.88 223 GLU A N 1
ATOM 1768 C CA . GLU A 1 223 ? 20.270 -4.933 -8.214 1.00 92.88 223 GLU A CA 1
ATOM 1769 C C . GLU A 1 223 ? 20.857 -4.601 -6.832 1.00 92.88 223 GLU A C 1
ATOM 1771 O O . GLU A 1 223 ? 21.766 -5.295 -6.371 1.00 92.88 223 GLU A O 1
ATOM 1776 N N . ASN A 1 224 ? 20.305 -3.620 -6.107 1.00 92.69 224 ASN A N 1
ATOM 1777 C CA . ASN A 1 224 ? 20.699 -3.350 -4.721 1.00 92.69 224 ASN A CA 1
ATOM 1778 C C . ASN A 1 224 ? 20.359 -4.526 -3.794 1.00 92.69 224 ASN A C 1
ATOM 1780 O O . ASN A 1 224 ? 21.143 -4.874 -2.908 1.00 92.69 224 ASN A O 1
ATOM 1784 N N . TYR A 1 225 ? 19.188 -5.148 -3.965 1.00 93.12 225 TYR A N 1
ATOM 1785 C CA . TYR A 1 225 ? 18.813 -6.354 -3.220 1.00 93.12 225 TYR A CA 1
ATOM 1786 C C . TYR A 1 225 ? 19.752 -7.525 -3.545 1.00 93.12 225 TYR A C 1
ATOM 1788 O O . TYR A 1 225 ? 20.322 -8.135 -2.639 1.00 93.12 225 TYR A O 1
ATOM 1796 N N . ARG A 1 226 ? 19.971 -7.794 -4.834 1.00 93.00 226 ARG A N 1
ATOM 1797 C CA . ARG A 1 226 ? 20.832 -8.859 -5.357 1.00 93.00 226 ARG A CA 1
ATOM 1798 C C . ARG A 1 226 ? 22.267 -8.710 -4.868 1.00 93.00 226 ARG A C 1
ATOM 1800 O O . ARG A 1 226 ? 22.819 -9.659 -4.319 1.00 93.00 226 ARG A O 1
ATOM 1807 N N . SER A 1 227 ? 22.836 -7.512 -4.979 1.00 91.00 227 SER A N 1
ATOM 1808 C CA . SER A 1 227 ? 24.189 -7.205 -4.504 1.00 91.00 227 SER A CA 1
ATOM 1809 C C . SER A 1 227 ? 24.328 -7.451 -3.003 1.00 91.00 227 SER A C 1
ATOM 1811 O O . SER A 1 227 ? 25.266 -8.123 -2.580 1.00 91.00 227 SER A O 1
ATOM 1813 N N . ARG A 1 228 ? 23.362 -6.992 -2.190 1.00 89.19 228 ARG A N 1
ATOM 1814 C CA . ARG A 1 228 ? 23.349 -7.240 -0.736 1.00 89.19 228 ARG A CA 1
ATOM 1815 C C . ARG A 1 228 ? 23.252 -8.731 -0.407 1.00 89.19 228 ARG A C 1
ATOM 1817 O O . ARG A 1 228 ? 23.999 -9.217 0.441 1.00 89.19 228 ARG A O 1
ATOM 1824 N N . LYS A 1 229 ? 22.374 -9.469 -1.092 1.00 88.75 229 LYS A N 1
ATOM 1825 C CA . LYS A 1 229 ? 22.173 -10.907 -0.858 1.00 88.75 229 LYS A CA 1
ATOM 1826 C C . LYS A 1 229 ? 23.417 -11.720 -1.244 1.00 88.75 229 LYS A C 1
ATOM 1828 O O . LYS A 1 229 ? 23.847 -12.569 -0.470 1.00 88.75 229 LYS A O 1
ATOM 1833 N N . LEU A 1 230 ? 24.036 -11.427 -2.391 1.00 84.75 230 LEU A N 1
ATOM 1834 C CA . LEU A 1 230 ? 25.258 -12.098 -2.857 1.00 84.75 230 LEU A CA 1
ATOM 1835 C C . LEU A 1 230 ? 26.488 -11.744 -2.006 1.00 84.75 230 LEU A C 1
ATOM 1837 O O . LEU A 1 230 ? 27.310 -12.615 -1.712 1.00 84.75 230 LEU A O 1
ATOM 1841 N N . ALA A 1 231 ? 26.602 -10.491 -1.560 1.00 84.56 231 ALA A N 1
ATOM 1842 C CA . ALA A 1 231 ? 27.658 -10.079 -0.640 1.00 84.56 231 ALA A CA 1
ATOM 1843 C C . ALA A 1 231 ? 27.564 -10.839 0.692 1.00 84.56 231 ALA A C 1
ATOM 1845 O O . ALA A 1 231 ? 28.574 -11.349 1.172 1.00 84.56 231 ALA A O 1
ATOM 1846 N N . ALA A 1 232 ? 26.358 -10.993 1.248 1.00 78.19 232 ALA A N 1
ATOM 1847 C CA . ALA A 1 232 ? 26.141 -11.766 2.472 1.00 78.19 232 ALA A CA 1
ATOM 1848 C C . ALA A 1 232 ? 26.544 -13.245 2.320 1.00 78.19 232 ALA A C 1
ATOM 1850 O O . ALA A 1 232 ? 27.125 -13.823 3.238 1.00 78.19 232 ALA A O 1
ATOM 1851 N N . VAL A 1 233 ? 26.294 -13.849 1.152 1.00 70.69 233 VAL A N 1
ATOM 1852 C CA . VAL A 1 233 ? 26.754 -15.215 0.841 1.00 70.69 233 VAL A CA 1
ATOM 1853 C C . VAL A 1 233 ? 28.283 -15.289 0.797 1.00 70.69 233 VAL A C 1
ATOM 1855 O O . VAL A 1 233 ? 28.859 -16.241 1.313 1.00 70.69 233 VAL A O 1
ATOM 1858 N N . THR A 1 234 ? 28.943 -14.270 0.241 1.00 63.56 234 THR A N 1
ATOM 1859 C CA . THR A 1 234 ? 30.408 -14.231 0.118 1.00 63.56 234 THR A CA 1
ATOM 1860 C C . THR A 1 234 ? 31.087 -14.041 1.479 1.00 63.56 234 THR A C 1
ATOM 1862 O O . THR A 1 234 ? 32.010 -14.779 1.796 1.00 63.56 234 THR A O 1
ATOM 1865 N N . TYR A 1 235 ? 30.621 -13.105 2.316 1.00 52.91 235 TYR A N 1
ATOM 1866 C CA . TYR A 1 235 ? 31.241 -12.800 3.618 1.00 52.91 235 TYR A CA 1
ATOM 1867 C C . TYR A 1 235 ? 31.089 -13.920 4.652 1.00 52.91 235 TYR A C 1
ATOM 1869 O O . TYR A 1 235 ? 32.041 -14.213 5.374 1.00 52.91 235 TYR A O 1
ATOM 1877 N N . ASN A 1 236 ? 29.955 -14.626 4.664 1.00 50.50 236 ASN A N 1
ATOM 1878 C CA . ASN A 1 236 ? 29.764 -15.783 5.545 1.00 50.50 236 ASN A CA 1
ATOM 1879 C C . ASN A 1 236 ? 30.726 -16.954 5.241 1.00 50.50 236 ASN A C 1
ATOM 1881 O O . ASN A 1 236 ? 30.807 -17.887 6.042 1.00 50.50 236 ASN A O 1
ATOM 1885 N N . GLY A 1 237 ? 31.455 -16.910 4.116 1.00 47.34 237 GLY A N 1
ATOM 1886 C CA . GLY A 1 237 ? 32.500 -17.868 3.750 1.00 47.34 237 GLY A CA 1
ATOM 1887 C C . GLY A 1 237 ? 33.928 -17.499 4.186 1.00 47.34 237 GLY A C 1
ATOM 1888 O O . GLY A 1 237 ? 34.803 -18.356 4.109 1.00 47.34 237 GLY A O 1
ATOM 1889 N N . VAL A 1 238 ? 34.209 -16.269 4.651 1.00 44.19 238 VAL A N 1
ATOM 1890 C CA . VAL A 1 238 ? 35.607 -15.783 4.810 1.00 44.19 238 VAL A CA 1
ATOM 1891 C C . VAL A 1 238 ? 36.073 -15.625 6.267 1.00 44.19 238 VAL A C 1
ATOM 1893 O O . VAL A 1 238 ? 37.274 -15.522 6.513 1.00 44.19 238 VAL A O 1
ATOM 1896 N N . ASP A 1 239 ? 35.194 -15.706 7.267 1.00 41.28 239 ASP A N 1
ATOM 1897 C CA . ASP A 1 239 ? 35.578 -15.422 8.666 1.00 41.28 239 ASP A CA 1
ATOM 1898 C C . ASP A 1 239 ? 36.288 -16.563 9.424 1.00 41.28 239 ASP A C 1
ATOM 1900 O O . ASP A 1 239 ? 36.544 -16.436 10.620 1.00 41.28 239 ASP A O 1
ATOM 1904 N N . ASN A 1 240 ? 36.686 -17.656 8.759 1.00 46.12 240 ASN A N 1
ATOM 1905 C CA . ASN A 1 240 ? 37.285 -18.811 9.445 1.00 46.12 240 ASN A CA 1
ATOM 1906 C C . ASN A 1 240 ? 38.701 -19.230 9.033 1.00 46.12 240 ASN A C 1
ATOM 1908 O O . ASN A 1 240 ? 39.154 -20.270 9.507 1.00 46.12 240 ASN A O 1
ATOM 1912 N N . ASN A 1 241 ? 39.463 -18.469 8.234 1.00 40.31 241 ASN A N 1
ATOM 1913 C CA . ASN A 1 241 ? 40.864 -18.868 8.039 1.00 40.31 241 ASN A CA 1
ATOM 1914 C C . ASN A 1 241 ? 41.848 -17.740 7.699 1.00 40.31 241 ASN A C 1
ATOM 1916 O O . ASN A 1 241 ? 42.212 -17.505 6.548 1.00 40.31 241 ASN A O 1
ATOM 1920 N N . LYS A 1 242 ? 42.408 -17.114 8.740 1.00 46.97 242 LYS A N 1
ATOM 1921 C CA . LYS A 1 242 ? 43.760 -16.547 8.660 1.00 46.97 242 LYS A CA 1
ATOM 1922 C C . LYS A 1 242 ? 44.772 -17.692 8.749 1.00 46.97 242 LYS A C 1
ATOM 1924 O O . LYS A 1 242 ? 45.276 -17.952 9.835 1.00 46.97 242 LYS A O 1
ATOM 1929 N N . ASN A 1 243 ? 45.063 -18.372 7.635 1.00 42.66 243 ASN A N 1
ATOM 1930 C CA . ASN A 1 243 ? 46.386 -18.961 7.377 1.00 42.66 243 ASN A CA 1
ATOM 1931 C C . ASN A 1 243 ? 46.504 -19.631 5.995 1.00 42.66 243 ASN A C 1
ATOM 1933 O O . ASN A 1 243 ? 45.727 -20.508 5.650 1.00 42.66 243 ASN A O 1
ATOM 1937 N N . LYS A 1 244 ? 47.595 -19.270 5.299 1.00 40.91 244 LYS A N 1
ATOM 1938 C CA . LYS A 1 244 ? 48.281 -19.967 4.190 1.00 40.91 244 LYS A CA 1
ATOM 1939 C C . LYS A 1 244 ? 47.501 -20.251 2.891 1.00 40.91 244 LYS A C 1
ATOM 1941 O O . LYS A 1 244 ? 46.761 -21.211 2.779 1.00 40.91 244 LYS A O 1
ATOM 1946 N N . GLY A 1 245 ? 47.877 -19.500 1.854 1.00 38.94 245 GLY A N 1
ATOM 1947 C CA . GLY A 1 245 ? 48.689 -20.032 0.752 1.00 38.94 245 GLY A CA 1
ATOM 1948 C C . GLY A 1 245 ? 48.116 -21.139 -0.147 1.00 38.94 245 GLY A C 1
ATOM 1949 O O . GLY A 1 245 ? 48.020 -22.290 0.255 1.00 38.94 245 GLY A O 1
ATOM 1950 N N . GLN A 1 246 ? 48.020 -20.773 -1.430 1.00 36.75 246 GLN A N 1
ATOM 1951 C CA . GLN A 1 246 ? 48.173 -21.603 -2.634 1.00 36.75 246 GLN A CA 1
ATOM 1952 C C . GLN A 1 246 ? 46.902 -22.200 -3.267 1.00 36.75 246 GLN A C 1
ATOM 1954 O O . GLN A 1 246 ? 46.289 -23.151 -2.791 1.00 36.75 246 GLN A O 1
ATOM 1959 N N . LEU A 1 247 ? 46.576 -21.633 -4.435 1.00 51.38 247 LEU A N 1
ATOM 1960 C CA . LEU A 1 247 ? 45.652 -22.163 -5.431 1.00 51.38 247 LEU A CA 1
ATOM 1961 C C . LEU A 1 247 ? 46.116 -23.544 -5.900 1.00 51.38 247 LEU A C 1
ATOM 1963 O O . LEU A 1 247 ? 47.214 -23.634 -6.434 1.00 51.38 247 LEU A O 1
ATOM 1967 N N . THR A 1 248 ? 45.285 -24.580 -5.748 1.00 46.59 248 THR A N 1
ATOM 1968 C CA . THR A 1 248 ? 45.248 -25.796 -6.597 1.00 46.59 248 THR A CA 1
ATOM 1969 C C . THR A 1 248 ? 44.081 -26.714 -6.187 1.00 46.59 248 THR A C 1
ATOM 1971 O O . THR A 1 248 ? 44.289 -27.851 -5.779 1.00 46.59 248 THR A O 1
ATOM 1974 N N . LYS A 1 249 ? 42.820 -26.276 -6.292 1.00 50.59 249 LYS A N 1
ATOM 1975 C CA . LYS A 1 249 ? 41.680 -27.218 -6.311 1.00 50.59 249 LYS A CA 1
ATOM 1976 C C . LYS A 1 249 ? 40.609 -26.750 -7.294 1.00 50.59 249 LYS A C 1
ATOM 1978 O O . LYS A 1 249 ? 40.374 -25.556 -7.435 1.00 50.59 249 LYS A O 1
ATOM 1983 N N . SER A 1 250 ? 40.015 -27.705 -8.012 1.00 51.28 250 SER A N 1
ATOM 1984 C CA . SER A 1 250 ? 38.971 -27.458 -9.013 1.00 51.28 250 SER A CA 1
ATOM 1985 C C . SER A 1 250 ? 37.736 -26.801 -8.365 1.00 51.28 250 SER A C 1
ATOM 1987 O O . SER A 1 250 ? 37.268 -27.325 -7.349 1.00 51.28 250 SER A O 1
ATOM 1989 N N . PRO A 1 251 ? 37.171 -25.720 -8.945 1.00 55.72 251 PRO A N 1
ATOM 1990 C CA . PRO A 1 251 ? 36.039 -24.970 -8.381 1.00 55.72 251 PRO A CA 1
ATOM 1991 C C . PRO A 1 251 ? 34.790 -25.805 -8.050 1.00 55.72 251 PRO A C 1
ATOM 1993 O O . PRO A 1 251 ? 34.009 -25.438 -7.178 1.00 55.72 251 PRO A O 1
ATOM 1996 N N . LEU A 1 252 ? 34.601 -26.954 -8.709 1.00 58.34 252 LEU A N 1
ATOM 1997 C CA . LEU A 1 252 ? 33.447 -27.829 -8.478 1.00 58.34 252 LEU A CA 1
ATOM 1998 C C . LEU A 1 252 ? 33.545 -28.608 -7.153 1.00 58.34 252 LEU A C 1
ATOM 2000 O O . LEU A 1 252 ? 32.533 -28.822 -6.491 1.00 58.34 252 LEU A O 1
ATOM 2004 N N . ALA A 1 253 ? 34.761 -28.986 -6.743 1.00 63.78 253 ALA A N 1
ATOM 2005 C CA . ALA A 1 253 ? 34.988 -29.721 -5.499 1.00 63.78 253 ALA A CA 1
ATOM 2006 C C . ALA A 1 253 ? 34.826 -28.815 -4.268 1.00 63.78 253 ALA A C 1
ATOM 2008 O O . ALA A 1 253 ? 34.276 -29.250 -3.262 1.00 63.78 253 ALA A O 1
ATOM 2009 N N . GLN A 1 254 ? 35.225 -27.541 -4.376 1.00 60.88 254 GLN A N 1
ATOM 2010 C CA . GLN A 1 254 ? 34.988 -26.544 -3.326 1.00 60.88 254 GLN A CA 1
ATOM 2011 C C . GLN A 1 254 ? 33.492 -26.300 -3.106 1.00 60.88 254 GLN A C 1
ATOM 2013 O O . GLN A 1 254 ? 33.041 -26.276 -1.968 1.00 60.88 254 GLN A O 1
ATOM 2018 N N . MET A 1 255 ? 32.702 -26.216 -4.181 1.00 59.28 255 MET A N 1
ATOM 2019 C CA . MET A 1 255 ? 31.261 -25.972 -4.072 1.00 59.28 255 MET A CA 1
ATOM 2020 C C . MET A 1 255 ? 30.490 -27.171 -3.486 1.00 59.28 255 MET A C 1
ATOM 2022 O O . MET A 1 255 ? 29.469 -26.987 -2.822 1.00 59.28 255 MET A O 1
ATOM 2026 N N . GLU A 1 256 ? 30.950 -28.407 -3.717 1.00 65.88 256 GLU A N 1
ATOM 2027 C CA . GLU A 1 256 ? 30.380 -29.602 -3.075 1.00 65.88 256 GLU A CA 1
ATOM 2028 C C . GLU A 1 256 ? 30.769 -29.725 -1.602 1.00 65.88 256 GLU A C 1
ATOM 2030 O O . GLU A 1 256 ? 29.924 -30.097 -0.785 1.00 65.88 256 GLU A O 1
ATOM 2035 N N . GLU A 1 257 ? 32.011 -29.391 -1.254 1.00 66.69 257 GLU A N 1
ATOM 2036 C CA . GLU A 1 257 ? 32.502 -29.414 0.124 1.00 66.69 257 GLU A CA 1
ATOM 2037 C C . GLU A 1 257 ? 31.806 -28.329 0.966 1.00 66.69 257 GLU A C 1
ATOM 2039 O O . GLU A 1 257 ? 31.227 -28.651 2.004 1.00 66.69 257 GLU A O 1
ATOM 2044 N N . GLU A 1 258 ? 31.685 -27.100 0.449 1.00 67.38 258 GLU A N 1
ATOM 2045 C CA . GLU A 1 258 ? 30.917 -26.014 1.080 1.00 67.38 258 GLU A CA 1
ATOM 2046 C C . GLU A 1 258 ? 29.429 -26.352 1.222 1.00 67.38 258 GLU A C 1
ATOM 2048 O O . GLU A 1 258 ? 28.828 -26.107 2.270 1.00 67.38 258 GLU A O 1
ATOM 2053 N N . ARG A 1 259 ? 28.807 -26.971 0.205 1.00 69.75 259 ARG A N 1
ATOM 2054 C CA . ARG A 1 259 ? 27.409 -27.427 0.305 1.00 69.75 259 ARG A CA 1
ATOM 2055 C C . ARG A 1 259 ? 27.262 -28.479 1.401 1.00 69.75 259 ARG A C 1
ATOM 2057 O O . ARG A 1 259 ? 26.279 -28.453 2.138 1.00 69.75 259 ARG A O 1
ATOM 2064 N N . ARG A 1 260 ? 28.218 -29.404 1.519 1.00 75.00 260 ARG A N 1
ATOM 2065 C CA . ARG A 1 260 ? 28.193 -30.470 2.526 1.00 75.00 260 ARG A CA 1
ATOM 2066 C C . ARG A 1 260 ? 28.374 -29.911 3.935 1.00 75.00 260 ARG A C 1
ATOM 2068 O O . ARG A 1 260 ? 27.644 -30.320 4.837 1.00 75.00 260 ARG A O 1
ATOM 2075 N N . GLU A 1 261 ? 29.275 -28.949 4.109 1.00 75.19 261 GLU A N 1
ATOM 2076 C CA . GLU A 1 261 ? 29.470 -28.240 5.375 1.00 75.19 261 GLU A CA 1
ATOM 2077 C C . GLU A 1 261 ? 28.257 -27.378 5.746 1.00 75.19 261 GLU A C 1
ATOM 2079 O O . GLU A 1 261 ? 27.803 -27.428 6.890 1.00 75.19 261 GLU A O 1
ATOM 2084 N N . HIS A 1 262 ? 27.659 -26.661 4.790 1.00 72.25 262 HIS A N 1
ATOM 2085 C CA . HIS A 1 262 ? 26.445 -25.875 5.021 1.00 72.25 262 HIS A CA 1
ATOM 2086 C C . HIS A 1 262 ? 25.263 -26.771 5.401 1.00 72.25 262 HIS A C 1
ATOM 2088 O O . HIS A 1 262 ? 24.549 -26.477 6.355 1.00 72.25 262 HIS A O 1
ATOM 2094 N N . VAL A 1 263 ? 25.075 -27.903 4.715 1.00 72.12 263 VAL A N 1
ATOM 2095 C CA . VAL A 1 263 ? 24.037 -28.888 5.062 1.00 72.12 263 VAL A CA 1
ATOM 2096 C C . VAL A 1 263 ? 24.275 -29.465 6.460 1.00 72.12 263 VAL A C 1
ATOM 2098 O O . VAL A 1 263 ? 23.329 -29.585 7.235 1.00 72.12 263 VAL A O 1
ATOM 2101 N N . ALA A 1 264 ? 25.523 -29.771 6.825 1.00 79.56 264 ALA A N 1
ATOM 2102 C CA . ALA A 1 264 ? 25.850 -30.246 8.169 1.00 79.56 264 ALA A CA 1
ATOM 2103 C C . ALA A 1 264 ? 25.588 -29.176 9.244 1.00 79.56 264 ALA A C 1
ATOM 2105 O O . ALA A 1 264 ? 25.048 -29.489 10.306 1.00 79.56 264 ALA A O 1
ATOM 2106 N N . LYS A 1 265 ? 25.912 -27.909 8.961 1.00 80.12 265 LYS A N 1
ATOM 2107 C CA . LYS A 1 265 ? 25.670 -26.778 9.865 1.00 80.12 265 LYS A CA 1
ATOM 2108 C C . LYS A 1 265 ? 24.179 -26.485 10.024 1.00 80.12 265 LYS A C 1
ATOM 2110 O O . LYS A 1 265 ? 23.729 -26.306 11.150 1.00 80.12 265 LYS A O 1
ATOM 2115 N N . MET A 1 266 ? 23.413 -26.523 8.932 1.00 69.38 266 MET A N 1
ATOM 2116 C CA . MET A 1 266 ? 21.953 -26.390 8.957 1.00 69.38 266 MET A CA 1
ATOM 2117 C C . MET A 1 266 ? 21.317 -27.509 9.774 1.00 69.38 266 MET A C 1
ATOM 2119 O O . MET A 1 266 ? 20.485 -27.231 10.626 1.00 69.38 266 MET A O 1
ATOM 2123 N N . LYS A 1 267 ? 21.774 -28.754 9.600 1.00 80.31 267 LYS A N 1
ATOM 2124 C CA . LYS A 1 267 ? 21.278 -29.894 10.378 1.00 80.31 267 LYS A CA 1
ATOM 2125 C C . LYS A 1 267 ? 21.609 -29.775 11.870 1.00 80.31 267 LYS A C 1
ATOM 2127 O O . LYS A 1 267 ? 20.791 -30.120 12.715 1.00 80.31 267 LYS A O 1
ATOM 2132 N N . LYS A 1 268 ? 22.797 -29.264 12.212 1.00 86.75 268 LYS A N 1
ATOM 2133 C CA . LYS A 1 268 ? 23.172 -28.989 13.608 1.00 86.75 268 LYS A CA 1
ATOM 2134 C C . LYS A 1 268 ? 22.311 -27.873 14.209 1.00 86.75 268 LYS A C 1
ATOM 2136 O O . LYS A 1 268 ? 21.837 -28.012 15.329 1.00 86.75 268 LYS A O 1
ATOM 2141 N N . MET A 1 269 ? 22.085 -26.801 13.453 1.00 75.31 269 MET A N 1
ATOM 2142 C CA . MET A 1 269 ? 21.250 -25.677 13.874 1.00 75.31 269 MET A CA 1
ATOM 2143 C C . MET A 1 269 ? 19.779 -26.086 14.027 1.00 75.31 269 MET A C 1
ATOM 2145 O O . MET A 1 269 ? 19.129 -25.657 14.972 1.00 75.31 269 MET A O 1
ATOM 2149 N N . GLU A 1 270 ? 19.274 -26.958 13.152 1.00 71.44 270 GLU A N 1
ATOM 2150 C CA . GLU A 1 270 ? 17.943 -27.567 13.247 1.00 71.44 270 GLU A CA 1
ATOM 2151 C C . GLU A 1 270 ? 17.805 -28.390 14.533 1.00 71.44 270 GLU A C 1
ATOM 2153 O O . GLU A 1 270 ? 16.870 -28.162 15.293 1.00 71.44 270 GLU A O 1
ATOM 2158 N N . MET A 1 271 ? 18.784 -29.249 14.850 1.00 82.81 271 MET A N 1
ATOM 2159 C CA . MET A 1 271 ? 18.800 -30.000 16.113 1.00 82.81 271 MET A CA 1
ATOM 2160 C C . MET A 1 271 ? 18.848 -29.086 17.347 1.00 82.81 271 MET A C 1
ATOM 2162 O O . MET A 1 271 ? 18.155 -29.340 18.331 1.00 82.81 271 MET A O 1
ATOM 2166 N N . GLU A 1 272 ? 19.656 -28.023 17.320 1.00 84.56 272 GLU A N 1
ATOM 2167 C CA . GLU A 1 272 ? 19.732 -27.050 18.418 1.00 84.56 272 GLU A CA 1
ATOM 2168 C C . GLU A 1 272 ? 18.410 -26.279 18.575 1.00 84.56 272 GLU A C 1
ATOM 2170 O O . GLU A 1 272 ? 17.919 -26.112 19.694 1.00 84.56 272 GLU A O 1
ATOM 2175 N N . MET A 1 273 ? 17.788 -25.849 17.471 1.00 74.69 273 MET A N 1
ATOM 2176 C CA . MET A 1 273 ? 16.480 -25.189 17.504 1.00 74.69 273 MET A CA 1
ATOM 2177 C C . MET A 1 273 ? 15.377 -26.125 17.990 1.00 74.69 273 MET A C 1
ATOM 2179 O O . MET A 1 273 ? 14.526 -25.689 18.764 1.00 74.69 273 MET A O 1
ATOM 2183 N N . GLU A 1 274 ? 15.399 -27.394 17.587 1.00 78.62 274 GLU A N 1
ATOM 2184 C CA . GLU A 1 274 ? 14.435 -28.402 18.024 1.00 78.62 274 GLU A CA 1
ATOM 2185 C C . GLU A 1 274 ? 14.562 -28.669 19.529 1.00 78.62 274 GLU A C 1
ATOM 2187 O O . GLU A 1 274 ? 13.554 -28.670 20.233 1.00 78.62 274 GLU A O 1
ATOM 2192 N N . GLN A 1 275 ? 15.785 -28.748 20.066 1.00 84.50 275 GLN A N 1
ATOM 2193 C CA . GLN A 1 275 ? 16.016 -28.847 21.514 1.00 84.50 275 GLN A CA 1
ATOM 2194 C C . GLN A 1 275 ? 15.519 -27.613 22.277 1.00 84.50 275 GLN A C 1
ATOM 2196 O O . GLN A 1 275 ? 14.860 -27.742 23.313 1.00 84.50 275 GLN A O 1
ATOM 2201 N N . VAL A 1 276 ? 15.799 -26.405 21.776 1.00 83.69 276 VAL A N 1
ATOM 2202 C CA . VAL A 1 276 ? 15.309 -25.160 22.392 1.00 83.69 276 VAL A CA 1
ATOM 2203 C C . VAL A 1 276 ? 13.783 -25.086 22.329 1.00 83.69 276 VAL A C 1
ATOM 2205 O O . VAL A 1 276 ? 13.149 -24.649 23.294 1.00 83.69 276 VAL A O 1
ATOM 2208 N N . PHE A 1 277 ? 13.182 -25.523 21.222 1.00 84.38 277 PHE A N 1
ATOM 2209 C CA . PHE A 1 277 ? 11.736 -25.593 21.060 1.00 84.38 277 PHE A CA 1
ATOM 2210 C C . PHE A 1 277 ? 11.125 -26.588 22.045 1.00 84.38 277 PHE A C 1
ATOM 2212 O O . PHE A 1 277 ? 10.206 -26.223 22.774 1.00 84.38 277 PHE A O 1
ATOM 2219 N N . GLU A 1 278 ? 11.671 -27.799 22.150 1.00 83.56 278 GLU A N 1
ATOM 2220 C CA . GLU A 1 278 ? 11.183 -28.825 23.071 1.00 83.56 278 GLU A CA 1
ATOM 2221 C C . GLU A 1 278 ? 11.293 -28.368 24.535 1.00 83.56 278 GLU A C 1
ATOM 2223 O O . GLU A 1 278 ? 10.361 -28.550 25.325 1.00 83.56 278 GLU A O 1
ATOM 2228 N N . MET A 1 279 ? 12.390 -27.693 24.894 1.00 81.81 279 MET A N 1
ATOM 2229 C CA . MET A 1 279 ? 12.578 -27.109 26.223 1.00 81.81 279 MET A CA 1
ATOM 2230 C C . MET A 1 279 ? 11.558 -25.995 26.504 1.00 81.81 279 MET A C 1
ATOM 2232 O O . MET A 1 279 ? 10.925 -26.000 27.561 1.00 81.81 279 MET A O 1
ATOM 2236 N N . LYS A 1 280 ? 11.320 -25.087 25.545 1.00 85.00 280 LYS A N 1
ATOM 2237 C CA . LYS A 1 280 ? 10.296 -24.033 25.670 1.00 85.00 280 LYS A CA 1
ATOM 2238 C C . LYS A 1 280 ? 8.878 -24.595 25.737 1.00 85.00 280 LYS A C 1
ATOM 2240 O O . LYS A 1 280 ? 8.060 -24.067 26.488 1.00 85.00 280 LYS A O 1
ATOM 2245 N N . VAL A 1 281 ? 8.574 -25.649 24.978 1.00 90.25 281 VAL A N 1
ATOM 2246 C CA . VAL A 1 281 ? 7.275 -26.333 25.022 1.00 90.25 281 VAL A CA 1
ATOM 2247 C C . VAL A 1 281 ? 7.067 -26.957 26.397 1.00 90.25 281 VAL A C 1
ATOM 2249 O O . VAL A 1 281 ? 6.031 -26.708 27.010 1.00 90.25 281 VAL A O 1
ATOM 2252 N N . LYS A 1 282 ? 8.057 -27.683 26.933 1.00 89.44 282 LYS A N 1
ATOM 2253 C CA . LYS A 1 282 ? 7.994 -28.247 28.293 1.00 89.44 282 LYS A CA 1
ATOM 2254 C C . LYS A 1 282 ? 7.783 -27.162 29.350 1.00 89.44 282 LYS A C 1
ATOM 2256 O O . LYS A 1 282 ? 6.909 -27.310 30.200 1.00 89.44 282 LYS A O 1
ATOM 2261 N N . GLU A 1 283 ? 8.505 -26.046 29.261 1.00 89.81 283 GLU A N 1
ATOM 2262 C CA . GLU A 1 283 ? 8.343 -24.914 30.182 1.00 89.81 283 GLU A CA 1
ATOM 2263 C C . GLU A 1 283 ? 6.934 -24.293 30.098 1.00 89.81 283 GLU A C 1
ATOM 2265 O O . GLU A 1 283 ? 6.299 -24.031 31.122 1.00 89.81 283 GLU A O 1
ATOM 2270 N N . LYS A 1 284 ? 6.406 -24.086 28.883 1.00 85.69 284 LYS A N 1
ATOM 2271 C CA . LYS A 1 284 ? 5.051 -23.550 28.663 1.00 85.69 284 LYS A CA 1
ATOM 2272 C C . LYS A 1 284 ? 3.964 -24.496 29.163 1.00 85.69 284 LYS A C 1
ATOM 2274 O O . LYS A 1 284 ? 3.019 -24.027 29.791 1.00 85.69 284 LYS A O 1
ATOM 2279 N N . VAL A 1 285 ? 4.096 -25.796 28.905 1.00 87.94 285 VAL A N 1
ATOM 2280 C CA . VAL A 1 285 ? 3.161 -26.823 29.390 1.00 87.94 285 VAL A CA 1
ATOM 2281 C C . VAL A 1 285 ? 3.165 -26.864 30.916 1.00 87.94 285 VAL A C 1
ATOM 2283 O O . VAL A 1 285 ? 2.096 -26.890 31.522 1.00 87.94 285 VAL A O 1
ATOM 2286 N N . GLN A 1 286 ? 4.340 -26.781 31.547 1.00 89.44 286 GLN A N 1
ATOM 2287 C CA . GLN A 1 286 ? 4.439 -26.727 33.004 1.00 89.44 286 GLN A CA 1
ATOM 2288 C C . GLN A 1 286 ? 3.768 -25.466 33.570 1.00 89.44 286 GLN A C 1
ATOM 2290 O O . GLN A 1 286 ? 2.948 -25.571 34.477 1.00 89.44 286 GLN A O 1
ATOM 2295 N N . LYS A 1 287 ? 4.017 -24.289 32.976 1.00 88.88 287 LYS A N 1
ATOM 2296 C CA . LYS A 1 287 ? 3.350 -23.033 33.368 1.00 88.88 287 LYS A CA 1
ATOM 2297 C C . LYS A 1 287 ? 1.828 -23.095 33.225 1.00 88.88 287 LYS A C 1
ATOM 2299 O O . LYS A 1 287 ? 1.119 -22.567 34.077 1.00 88.88 287 LYS A O 1
ATOM 2304 N N . LEU A 1 288 ? 1.316 -23.727 32.166 1.00 84.19 288 LEU A N 1
ATOM 2305 C CA . LEU A 1 288 ? -0.128 -23.920 31.989 1.00 84.19 288 LEU A CA 1
ATOM 2306 C C . LEU A 1 288 ? -0.704 -24.825 33.076 1.00 84.19 288 LEU A C 1
ATOM 2308 O O . LEU A 1 288 ? -1.733 -24.488 33.650 1.00 84.19 288 LEU A O 1
ATOM 2312 N N . LYS A 1 289 ? -0.014 -25.918 33.406 1.00 91.12 289 LYS A N 1
ATOM 2313 C CA . LYS A 1 289 ? -0.427 -26.840 34.467 1.00 91.12 289 LYS A CA 1
ATOM 2314 C C . LYS A 1 289 ? -0.449 -26.167 35.843 1.00 91.12 289 LYS A C 1
ATOM 2316 O O . LYS A 1 289 ? -1.398 -26.355 36.602 1.00 91.12 289 LYS A O 1
ATOM 2321 N N . ASP A 1 290 ? 0.559 -25.354 36.151 1.00 89.31 290 ASP A N 1
ATOM 2322 C CA . ASP A 1 290 ? 0.614 -24.597 37.406 1.00 89.31 290 ASP A CA 1
ATOM 2323 C C . ASP A 1 290 ? -0.510 -23.544 37.465 1.00 89.31 290 ASP A C 1
ATOM 2325 O O . ASP A 1 290 ? -1.176 -23.400 38.493 1.00 89.31 29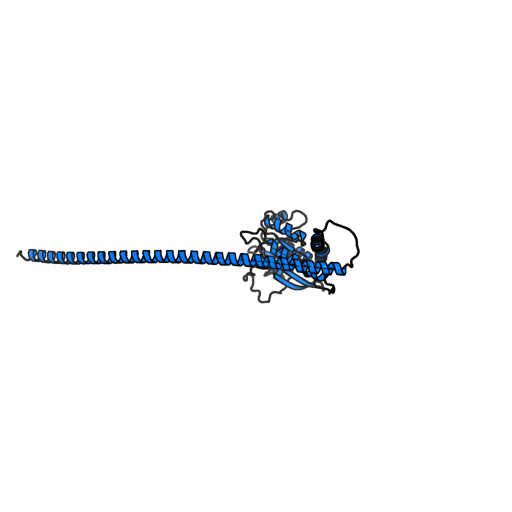0 ASP A O 1
ATOM 2329 N N . SER A 1 291 ? -0.787 -22.868 36.343 1.00 86.31 291 SER A N 1
ATOM 2330 C CA . SER A 1 291 ? -1.894 -21.908 36.224 1.00 86.31 291 SER A CA 1
ATOM 2331 C C . SER A 1 291 ? -3.268 -22.570 36.356 1.00 86.31 291 SER A C 1
ATOM 2333 O O . SER A 1 291 ? -4.163 -21.994 36.973 1.00 86.31 291 SER A O 1
ATOM 2335 N N . GLU A 1 292 ? -3.459 -23.755 35.778 1.00 87.38 292 GLU A N 1
ATOM 2336 C CA . GLU A 1 292 ? -4.696 -24.531 35.896 1.00 87.38 292 GLU A CA 1
ATOM 2337 C C . GLU A 1 292 ? -4.921 -24.957 37.351 1.00 87.38 292 GLU A C 1
ATOM 2339 O O . GLU A 1 292 ? -6.009 -24.765 37.893 1.00 87.38 292 GLU A O 1
ATOM 2344 N N . ALA A 1 293 ? -3.873 -25.433 38.032 1.00 91.06 293 ALA A N 1
ATOM 2345 C CA . ALA A 1 293 ? -3.939 -25.793 39.444 1.00 91.06 293 ALA A CA 1
ATOM 2346 C C . ALA A 1 293 ? -4.268 -24.591 40.351 1.00 91.06 293 ALA A C 1
ATOM 2348 O O . ALA A 1 293 ? -5.039 -24.731 41.305 1.00 91.06 293 ALA A O 1
ATOM 2349 N N . GLU A 1 294 ? -3.719 -23.403 40.071 1.00 91.31 294 GLU A N 1
ATOM 2350 C CA . GLU A 1 294 ? -4.070 -22.184 40.811 1.00 91.31 294 GLU A CA 1
ATOM 2351 C C . GLU A 1 294 ? -5.537 -21.791 40.588 1.00 91.31 294 GLU A C 1
ATOM 2353 O O . GLU A 1 294 ? -6.251 -21.478 41.548 1.00 91.31 294 GLU A O 1
ATOM 2358 N N . LEU A 1 295 ? -6.011 -21.858 39.341 1.00 89.00 295 LEU A N 1
ATOM 2359 C CA . LEU A 1 295 ? -7.399 -21.557 39.001 1.00 89.00 295 LEU A CA 1
ATOM 2360 C C . LEU A 1 295 ? -8.364 -22.526 39.700 1.00 89.00 295 LEU A C 1
ATOM 2362 O O . LEU A 1 295 ? -9.359 -22.085 40.278 1.00 89.00 295 LEU A O 1
ATOM 2366 N N . GLN A 1 296 ? -8.025 -23.817 39.730 1.00 89.88 296 GLN A N 1
ATOM 2367 C CA . GLN A 1 296 ? -8.786 -24.851 40.431 1.00 89.88 296 GLN A CA 1
ATOM 2368 C C . GLN A 1 296 ? -8.909 -24.531 41.929 1.00 89.88 296 GLN A C 1
ATOM 2370 O O . GLN A 1 296 ? -10.010 -24.555 42.483 1.00 89.88 296 GLN A O 1
ATOM 2375 N N . ARG A 1 297 ? -7.799 -24.149 42.581 1.00 92.50 297 ARG A N 1
ATOM 2376 C CA . ARG A 1 297 ? -7.792 -23.761 44.004 1.00 92.50 297 ARG A CA 1
ATOM 2377 C C . ARG A 1 297 ? -8.654 -22.529 44.266 1.00 92.50 297 ARG A C 1
ATOM 2379 O O . ARG A 1 297 ? -9.413 -22.520 45.234 1.00 92.50 297 ARG A O 1
ATOM 2386 N N . ARG A 1 298 ? -8.577 -21.504 43.407 1.00 89.75 298 ARG A N 1
ATOM 2387 C CA . ARG A 1 298 ? -9.427 -20.305 43.530 1.00 89.75 298 ARG A CA 1
ATOM 2388 C C . ARG A 1 298 ? -10.903 -20.648 43.380 1.00 89.75 298 ARG A C 1
ATOM 2390 O O . ARG A 1 298 ? -11.718 -20.149 44.152 1.00 89.75 298 ARG A O 1
ATOM 2397 N N . HIS A 1 299 ? -11.241 -21.506 42.421 1.00 88.94 299 HIS A N 1
ATOM 2398 C CA . HIS A 1 299 ? -12.615 -21.941 42.199 1.00 88.94 299 HIS A CA 1
ATOM 2399 C C . HIS A 1 299 ? -13.161 -22.713 43.408 1.00 88.94 299 HIS A C 1
ATOM 2401 O O . HIS A 1 299 ? -14.273 -22.460 43.868 1.00 88.94 299 HIS A O 1
ATOM 2407 N N . GLU A 1 300 ? -12.362 -23.613 43.979 1.00 91.56 300 GLU A N 1
ATOM 2408 C CA . GLU A 1 300 ? -12.744 -24.387 45.160 1.00 91.56 300 GLU A CA 1
ATOM 2409 C C . GLU A 1 300 ? -12.904 -23.507 46.410 1.00 91.56 300 GLU A C 1
ATOM 2411 O O . GLU A 1 300 ? -13.841 -23.687 47.191 1.00 91.56 300 GLU A O 1
ATOM 2416 N N . GLN A 1 301 ? -12.053 -22.490 46.566 1.00 92.00 301 GLN A N 1
ATOM 2417 C CA . GLN A 1 301 ? -12.171 -21.515 47.649 1.00 92.00 301 GLN A CA 1
ATOM 2418 C C . GLN A 1 301 ? -13.396 -20.605 47.487 1.00 92.00 301 GLN A C 1
ATOM 2420 O O . GLN A 1 301 ? -14.119 -20.369 48.455 1.00 92.00 301 GLN A O 1
ATOM 2425 N N . MET A 1 302 ? -13.682 -20.145 46.266 1.00 90.19 302 MET A N 1
ATOM 2426 C CA . MET A 1 302 ? -14.888 -19.367 45.972 1.00 90.19 302 MET A CA 1
ATOM 2427 C C . MET A 1 302 ? -16.158 -20.185 46.233 1.00 90.19 302 MET A C 1
ATOM 2429 O O . MET A 1 302 ? -17.102 -19.671 46.830 1.00 90.19 302 MET A O 1
ATOM 2433 N N . LYS A 1 303 ? -16.162 -21.472 45.864 1.00 92.62 303 LYS A N 1
ATOM 2434 C CA . LYS A 1 303 ? -17.275 -22.386 46.140 1.00 92.62 303 LYS A CA 1
ATOM 2435 C C . LYS A 1 303 ? -17.522 -22.555 47.642 1.00 92.62 303 LYS A C 1
ATOM 2437 O O . LYS A 1 303 ? -18.662 -22.427 48.075 1.00 92.62 303 LYS A O 1
ATOM 2442 N N . LYS A 1 304 ? -16.469 -22.761 48.444 1.00 93.12 304 LYS A N 1
ATOM 2443 C CA . LYS A 1 304 ? -16.590 -22.835 49.913 1.00 93.12 304 LYS A CA 1
ATOM 2444 C C . LYS A 1 304 ? -17.151 -21.548 50.518 1.00 93.12 304 LYS A C 1
ATOM 2446 O O . LYS A 1 304 ? -17.987 -21.616 51.414 1.00 93.12 304 LYS A O 1
ATOM 2451 N N . ASN A 1 305 ? -16.729 -20.386 50.019 1.00 90.88 305 ASN A N 1
ATOM 2452 C CA . ASN A 1 305 ? -17.270 -19.103 50.473 1.00 90.88 305 ASN A CA 1
ATOM 2453 C C . ASN A 1 305 ? -18.761 -18.959 50.130 1.00 90.88 305 ASN A C 1
ATOM 2455 O O . ASN A 1 305 ? -19.533 -18.509 50.973 1.00 90.88 305 ASN A O 1
ATOM 2459 N N . LEU A 1 306 ? -19.173 -19.370 48.927 1.00 89.75 306 LEU A N 1
ATOM 2460 C CA . LEU A 1 306 ? -20.580 -19.382 48.511 1.00 89.75 306 LEU A CA 1
ATOM 2461 C C . LEU A 1 306 ? -21.429 -20.330 49.366 1.00 89.75 306 LEU A C 1
ATOM 2463 O O . LEU A 1 306 ? -22.513 -19.950 49.799 1.00 89.75 306 LEU A O 1
ATOM 2467 N N . GLU A 1 307 ? -20.934 -21.535 49.656 1.00 90.88 307 GLU A N 1
ATOM 2468 C CA . GLU A 1 307 ? -21.620 -22.489 50.538 1.00 90.88 307 GLU A CA 1
ATOM 2469 C C . GLU A 1 307 ? -21.757 -21.946 51.967 1.00 90.88 307 GLU A C 1
ATOM 2471 O O . GLU A 1 307 ? -22.821 -22.070 52.574 1.00 90.88 307 GLU A O 1
ATOM 2476 N N . ALA A 1 308 ? -20.720 -21.287 52.493 1.00 92.38 308 ALA A N 1
ATOM 2477 C CA . ALA A 1 308 ? -20.776 -20.644 53.803 1.00 92.38 308 ALA A CA 1
ATOM 2478 C C . ALA A 1 308 ? -21.806 -19.502 53.838 1.00 92.38 308 ALA A C 1
ATOM 2480 O O . ALA A 1 308 ? -22.615 -19.443 54.762 1.00 92.38 308 ALA A O 1
ATOM 2481 N N . GLN A 1 309 ? -21.831 -18.646 52.808 1.00 89.69 309 GLN A N 1
ATOM 2482 C CA . GLN A 1 309 ? -22.830 -17.580 52.680 1.00 89.69 309 GLN A CA 1
ATOM 2483 C C . GLN A 1 309 ? -24.253 -18.132 52.566 1.00 89.69 309 GLN A C 1
ATOM 2485 O O . GLN A 1 309 ? -25.165 -17.601 53.195 1.00 89.69 309 GLN A O 1
ATOM 2490 N N . HIS A 1 310 ? -24.451 -19.205 51.796 1.00 91.44 310 HIS A N 1
ATOM 2491 C CA . HIS A 1 310 ? -25.757 -19.848 51.674 1.00 91.44 310 HIS A CA 1
ATOM 2492 C C . HIS A 1 310 ? -26.239 -20.384 53.024 1.00 91.44 310 HIS A C 1
ATOM 2494 O O . HIS A 1 310 ? -27.384 -20.156 53.407 1.00 91.44 310 HIS A O 1
ATOM 2500 N N . LYS A 1 311 ? -25.351 -21.042 53.774 1.00 92.81 311 LYS A N 1
ATOM 2501 C CA . LYS A 1 311 ? -25.673 -21.588 55.093 1.00 92.81 311 LYS A CA 1
ATOM 2502 C C . LYS A 1 311 ? -25.992 -20.485 56.107 1.00 92.81 311 LYS A C 1
ATOM 2504 O O . LYS A 1 311 ? -26.958 -20.607 56.852 1.00 92.81 311 LYS A O 1
ATOM 2509 N N . GLU A 1 312 ? -25.242 -19.382 56.088 1.00 92.50 312 GLU A N 1
ATOM 2510 C CA . GLU A 1 312 ? -25.522 -18.210 56.928 1.00 92.50 312 GLU A CA 1
ATOM 2511 C C . GLU A 1 312 ? -26.881 -17.574 56.583 1.00 92.50 312 GLU A C 1
ATOM 2513 O O . GLU A 1 312 ? -27.634 -17.185 57.477 1.00 92.50 312 GLU A O 1
ATOM 2518 N N . LEU A 1 313 ? -27.224 -17.491 55.292 1.00 89.69 313 LEU A N 1
ATOM 2519 C CA . LEU A 1 313 ? -28.524 -16.990 54.839 1.00 89.69 313 LEU A CA 1
ATOM 2520 C C . LEU A 1 313 ? -29.677 -17.919 55.235 1.00 89.69 313 LEU A C 1
ATOM 2522 O O . LEU A 1 313 ? -30.722 -17.424 55.654 1.00 89.69 313 LEU A O 1
ATOM 2526 N N . GLU A 1 314 ? -29.504 -19.238 55.144 1.00 91.88 314 GLU A N 1
ATOM 2527 C CA . GLU A 1 314 ? -30.496 -20.208 55.625 1.00 91.88 314 GLU A CA 1
ATOM 2528 C C . GLU A 1 314 ? -30.715 -20.100 57.133 1.00 91.88 314 GLU A C 1
ATOM 2530 O O . GLU A 1 314 ? -31.854 -20.137 57.596 1.00 91.88 314 GLU A O 1
ATOM 2535 N N . GLU A 1 315 ? -29.645 -19.919 57.904 1.00 92.69 315 GLU A N 1
ATOM 2536 C CA . GLU A 1 315 ? -29.727 -19.800 59.356 1.00 92.69 315 GLU A CA 1
ATOM 2537 C C . GLU A 1 315 ? -30.414 -18.492 59.770 1.00 92.69 315 GLU A C 1
ATOM 2539 O O . GLU A 1 315 ? -31.314 -18.512 60.611 1.00 92.69 315 GLU A O 1
ATOM 2544 N N . LYS A 1 316 ? -30.105 -17.375 59.092 1.00 92.25 316 LYS A N 1
ATOM 2545 C CA . LYS A 1 316 ? -30.841 -16.106 59.244 1.00 92.25 316 LYS A CA 1
ATOM 2546 C C . LYS A 1 316 ? -32.309 -16.241 58.849 1.00 92.25 316 LYS A C 1
ATOM 2548 O O . LYS A 1 316 ? -33.175 -15.713 59.542 1.00 92.25 316 LYS A O 1
ATOM 2553 N N . ARG A 1 317 ? -32.609 -16.955 57.760 1.00 89.31 317 ARG A N 1
ATOM 2554 C CA . ARG A 1 317 ? -33.991 -17.207 57.330 1.00 89.31 317 ARG A CA 1
ATOM 2555 C C . ARG A 1 317 ? -34.757 -18.005 58.382 1.00 89.31 317 ARG A C 1
ATOM 2557 O O . ARG A 1 317 ? -35.888 -17.647 58.691 1.00 89.31 317 ARG A O 1
ATOM 2564 N N . ARG A 1 318 ? -34.144 -19.044 58.952 1.00 91.69 318 ARG A N 1
ATOM 2565 C CA . ARG A 1 318 ? -34.762 -19.859 60.002 1.00 91.69 318 ARG A CA 1
ATOM 2566 C C . ARG A 1 318 ? -34.996 -19.055 61.282 1.00 91.69 318 ARG A C 1
ATOM 2568 O O . ARG A 1 318 ? -36.088 -19.116 61.827 1.00 91.69 318 ARG A O 1
ATOM 2575 N N . GLN A 1 319 ? -34.017 -18.259 61.718 1.00 91.06 319 GLN A N 1
ATOM 2576 C CA . GLN A 1 319 ? -34.183 -17.351 62.862 1.00 91.06 319 GLN A CA 1
ATOM 2577 C C . GLN A 1 319 ? -35.336 -16.369 62.635 1.00 91.06 319 GLN A C 1
ATOM 2579 O O . GLN A 1 319 ? -36.162 -16.177 63.521 1.00 91.06 319 GLN A O 1
ATOM 2584 N N . PHE A 1 320 ? -35.432 -15.802 61.431 1.00 89.12 320 PHE A N 1
ATOM 2585 C CA . PHE A 1 320 ? -36.526 -14.906 61.070 1.00 89.12 320 PHE A CA 1
ATOM 2586 C C . PHE A 1 320 ? -37.890 -15.616 61.051 1.00 89.12 320 PHE A C 1
ATOM 2588 O O . PHE A 1 320 ? -38.889 -15.039 61.474 1.00 89.12 320 PHE A O 1
ATOM 2595 N N . GLU A 1 321 ? -37.957 -16.867 60.586 1.00 89.25 321 GLU A N 1
ATOM 2596 C CA . GLU A 1 321 ? -39.182 -17.678 60.638 1.00 89.25 321 GLU A CA 1
ATOM 2597 C C . GLU A 1 321 ? -39.593 -18.015 62.081 1.00 89.25 321 GLU A C 1
ATOM 2599 O O . GLU A 1 321 ? -40.773 -17.884 62.412 1.00 89.25 321 GLU A O 1
ATOM 2604 N N . ASP A 1 322 ? -38.638 -18.358 62.952 1.00 91.69 322 ASP A N 1
ATOM 2605 C CA . ASP A 1 322 ? -38.876 -18.611 64.380 1.00 91.69 322 ASP A CA 1
ATOM 2606 C C . ASP A 1 322 ? -39.351 -17.334 65.108 1.00 91.69 322 ASP A C 1
ATOM 2608 O O . ASP A 1 322 ? -40.327 -17.365 65.865 1.00 91.69 322 ASP A O 1
ATOM 2612 N N . GLU A 1 323 ? -38.719 -16.181 64.847 1.00 89.50 323 GLU A N 1
ATOM 2613 C CA . GLU A 1 323 ? -39.145 -14.876 65.374 1.00 89.50 323 GLU A CA 1
ATOM 2614 C C . GLU A 1 323 ? -40.545 -14.495 64.889 1.00 89.50 323 GLU A C 1
ATOM 2616 O O . GLU A 1 323 ? -41.384 -14.067 65.688 1.00 89.50 323 GLU A O 1
ATOM 2621 N N . LYS A 1 324 ? -40.827 -14.694 63.597 1.00 90.69 324 LYS A N 1
ATOM 2622 C CA . LYS A 1 324 ? -42.147 -14.446 63.016 1.00 90.69 324 LYS A CA 1
ATOM 2623 C C . LYS A 1 324 ? -43.213 -15.330 63.664 1.00 90.69 324 LYS A C 1
ATOM 2625 O O . LYS A 1 324 ? -44.268 -14.817 64.034 1.00 90.69 324 LYS A O 1
ATOM 2630 N N . ALA A 1 325 ? -42.947 -16.623 63.849 1.00 90.25 325 ALA A N 1
ATOM 2631 C CA . ALA A 1 325 ? -43.880 -17.545 64.495 1.00 90.25 325 ALA A CA 1
ATOM 2632 C C . ALA A 1 325 ? -44.153 -17.155 65.959 1.00 90.25 325 ALA A C 1
ATOM 2634 O O . ALA A 1 325 ? -45.307 -17.152 66.395 1.00 90.25 325 ALA A O 1
ATOM 2635 N N . ASN A 1 326 ? -43.116 -16.759 66.705 1.00 89.69 326 ASN A N 1
ATOM 2636 C CA . ASN A 1 326 ? -43.267 -16.249 68.069 1.00 89.69 326 ASN A CA 1
ATOM 2637 C C . ASN A 1 326 ? -44.084 -14.953 68.116 1.00 89.69 326 ASN A C 1
ATOM 2639 O O . ASN A 1 326 ? -44.955 -14.806 68.976 1.00 89.69 326 ASN A O 1
ATOM 2643 N N . TRP A 1 327 ? -43.834 -14.024 67.192 1.00 86.25 327 TRP A N 1
ATOM 2644 C CA . TRP A 1 327 ? -44.586 -12.775 67.096 1.00 86.25 327 TRP A CA 1
ATOM 2645 C C . TRP A 1 327 ? -46.062 -13.021 66.747 1.00 86.25 327 TRP A C 1
ATOM 2647 O O . TRP A 1 327 ? -46.950 -12.454 67.386 1.00 86.25 327 TRP A O 1
ATOM 2657 N N . GLU A 1 328 ? -46.348 -13.923 65.803 1.00 85.56 328 GLU A N 1
ATOM 2658 C CA . GLU A 1 328 ? -47.716 -14.327 65.453 1.00 85.56 328 GLU A CA 1
ATOM 2659 C C . GLU A 1 328 ? -48.435 -15.014 66.627 1.00 85.56 328 GLU A C 1
ATOM 2661 O O . GLU A 1 328 ? -49.613 -14.746 66.880 1.00 85.56 328 GLU A O 1
ATOM 2666 N N . ALA A 1 329 ? -47.737 -15.863 67.389 1.00 85.31 329 ALA A N 1
ATOM 2667 C CA . ALA A 1 329 ? -48.284 -16.486 68.592 1.00 85.31 329 ALA A CA 1
ATOM 2668 C C . ALA A 1 329 ? -48.605 -15.446 69.680 1.00 85.31 329 ALA A C 1
ATOM 2670 O O . ALA A 1 329 ? -49.685 -15.490 70.275 1.00 85.31 329 ALA A O 1
ATOM 2671 N N . GLN A 1 330 ? -47.713 -14.475 69.905 1.00 83.69 330 GLN A N 1
ATOM 2672 C CA . GLN A 1 330 ? -47.954 -13.366 70.831 1.00 83.69 330 GLN A CA 1
ATOM 2673 C C . GLN A 1 330 ? -49.146 -12.505 70.399 1.00 83.69 330 GLN A C 1
ATOM 2675 O O . GLN A 1 330 ? -49.981 -12.171 71.241 1.00 83.69 330 GLN A O 1
ATOM 2680 N N . GLN A 1 331 ? -49.275 -12.197 69.105 1.00 80.50 331 GLN A N 1
ATOM 2681 C CA . GLN A 1 331 ? -50.431 -11.478 68.561 1.00 80.50 331 GLN A CA 1
ATOM 2682 C C . GLN A 1 331 ? -51.740 -12.240 68.793 1.00 80.50 331 GLN A C 1
ATOM 2684 O O . GLN A 1 331 ? -52.689 -11.659 69.317 1.00 80.50 331 GLN A O 1
ATOM 2689 N N . ARG A 1 332 ? -51.786 -13.553 68.523 1.00 79.06 332 ARG A N 1
ATOM 2690 C CA . ARG A 1 332 ? -52.986 -14.373 68.789 1.00 79.06 332 ARG A CA 1
ATOM 2691 C C . ARG A 1 332 ? -53.378 -14.390 70.266 1.00 79.06 332 ARG A C 1
ATOM 2693 O O . ARG A 1 332 ? -54.564 -14.318 70.587 1.00 79.06 332 ARG A O 1
ATOM 2700 N N . ILE A 1 333 ? -52.403 -14.475 71.173 1.00 80.19 333 ILE A N 1
ATOM 2701 C CA . ILE A 1 333 ? -52.658 -14.420 72.622 1.00 80.19 333 ILE A CA 1
ATOM 2702 C C . ILE A 1 333 ? -53.204 -13.040 73.015 1.00 80.19 333 ILE A C 1
ATOM 2704 O O . ILE A 1 333 ? -54.158 -12.948 73.792 1.00 80.19 333 ILE A O 1
ATOM 2708 N N . LEU A 1 334 ? -52.639 -11.966 72.459 1.00 74.50 334 LEU A N 1
ATOM 2709 C CA . LEU A 1 334 ? -53.080 -10.597 72.716 1.00 74.50 334 LEU A CA 1
ATOM 2710 C C . LEU A 1 334 ? -54.501 -10.342 72.182 1.00 74.50 334 LEU A C 1
ATOM 2712 O O . LEU A 1 334 ? -55.314 -9.726 72.873 1.00 74.50 334 LEU A O 1
ATOM 2716 N N . GLU A 1 335 ? -54.840 -10.865 71.002 1.00 74.38 335 GLU A N 1
ATOM 2717 C CA . GLU A 1 335 ? -56.192 -10.818 70.431 1.00 74.38 335 GLU A CA 1
ATOM 2718 C C . GLU A 1 335 ? -57.206 -11.616 71.261 1.00 74.38 335 GLU A C 1
ATOM 2720 O O . GLU A 1 335 ? -58.316 -11.130 71.509 1.00 74.38 335 GLU A O 1
ATOM 2725 N N . GLN A 1 336 ? -56.833 -12.800 71.764 1.00 72.94 336 GLN A N 1
ATOM 2726 C CA . GLN A 1 336 ? -57.678 -13.573 72.683 1.00 72.94 336 GLN A CA 1
ATOM 2727 C C . GLN A 1 336 ? -57.901 -12.838 74.011 1.00 72.94 336 GLN A C 1
ATOM 2729 O O . GLN A 1 336 ? -59.031 -12.794 74.512 1.00 72.94 336 GLN A O 1
ATOM 2734 N N . GLN A 1 337 ? -56.865 -12.211 74.577 1.00 69.75 337 GLN A N 1
ATOM 2735 C CA . GLN A 1 337 ? -56.999 -11.400 75.791 1.00 69.75 337 GLN A CA 1
ATOM 2736 C C . GLN A 1 337 ? -57.852 -10.148 75.565 1.00 69.75 337 GLN A C 1
ATOM 2738 O O . GLN A 1 337 ? -58.680 -9.813 76.417 1.00 69.75 337 GLN A O 1
ATOM 2743 N N . ASN A 1 338 ? -57.702 -9.471 74.423 1.00 65.88 338 ASN A N 1
ATOM 2744 C CA . ASN A 1 338 ? -58.532 -8.320 74.077 1.00 65.88 338 ASN A CA 1
ATOM 2745 C C . ASN A 1 338 ? -59.996 -8.721 73.871 1.00 65.88 338 ASN A C 1
ATOM 2747 O O . ASN A 1 338 ? -60.860 -8.082 74.469 1.00 65.88 338 ASN A O 1
ATOM 2751 N N . SER A 1 339 ? -60.274 -9.814 73.149 1.00 61.34 339 SER A N 1
ATOM 2752 C CA . SER A 1 339 ? -61.634 -10.358 72.988 1.00 61.34 339 SER A CA 1
ATOM 2753 C C . SER A 1 339 ? -62.282 -10.695 74.334 1.00 61.34 339 SER A C 1
ATOM 2755 O O . SER A 1 339 ? -63.427 -10.308 74.593 1.00 61.34 339 SER A O 1
ATOM 2757 N N . SER A 1 340 ? -61.527 -11.332 75.235 1.00 61.06 340 SER A N 1
ATOM 2758 C CA . SER A 1 340 ? -61.971 -11.672 76.595 1.00 61.06 340 SER A CA 1
ATOM 2759 C C . SER A 1 340 ? -62.272 -10.423 77.436 1.00 61.06 340 SER A C 1
ATOM 2761 O O . SER A 1 340 ? -63.299 -10.355 78.113 1.00 61.06 340 SER A O 1
ATOM 2763 N N . ARG A 1 341 ? -61.434 -9.380 77.336 1.00 60.44 341 ARG A N 1
ATOM 2764 C CA . ARG A 1 341 ? -61.659 -8.082 77.997 1.00 60.44 341 ARG A CA 1
ATOM 2765 C C . ARG A 1 341 ? -62.871 -7.328 77.442 1.00 60.44 341 ARG A C 1
ATOM 2767 O O . ARG A 1 341 ? -63.571 -6.669 78.214 1.00 60.44 341 ARG A O 1
ATOM 2774 N N . THR A 1 342 ? -63.161 -7.410 76.143 1.00 58.81 342 THR A N 1
ATOM 2775 C CA . THR A 1 342 ? -64.399 -6.847 75.563 1.00 58.81 342 THR A CA 1
ATOM 2776 C C . THR A 1 342 ? -65.652 -7.589 76.027 1.00 58.81 342 THR A C 1
ATOM 2778 O O . THR A 1 342 ? -66.652 -6.941 76.341 1.00 58.81 342 THR A O 1
ATOM 2781 N N . LEU A 1 343 ? -65.599 -8.918 76.159 1.00 56.38 343 LEU A N 1
ATOM 2782 C CA . LEU A 1 343 ? -66.699 -9.727 76.701 1.00 56.38 343 LEU A CA 1
ATOM 2783 C C . LEU A 1 343 ? -66.974 -9.413 78.183 1.00 56.38 343 LEU A C 1
ATOM 2785 O O . LEU A 1 343 ? -68.135 -9.265 78.572 1.00 56.38 343 LEU A O 1
ATOM 2789 N N . GLU A 1 344 ? -65.937 -9.216 79.004 1.00 56.59 344 GLU A N 1
ATOM 2790 C CA . GLU A 1 344 ? -66.107 -8.767 80.395 1.00 56.59 344 GLU A CA 1
ATOM 2791 C C . GLU A 1 344 ? -66.647 -7.332 80.510 1.00 56.59 344 GLU A C 1
ATOM 2793 O O . GLU A 1 344 ? -67.512 -7.061 81.349 1.00 56.59 344 GLU A O 1
ATOM 2798 N N . LYS A 1 345 ? -66.189 -6.403 79.657 1.00 56.03 345 LYS A N 1
ATOM 2799 C CA . LYS A 1 345 ? -66.723 -5.029 79.623 1.00 56.03 345 LYS A CA 1
ATOM 2800 C C . LYS A 1 345 ? -68.197 -4.992 79.206 1.00 56.03 345 LYS A C 1
ATOM 2802 O O . LYS A 1 345 ? -68.955 -4.208 79.777 1.00 56.03 345 LYS A O 1
ATOM 2807 N N . ASN A 1 346 ? -68.629 -5.863 78.292 1.00 54.47 346 ASN A N 1
ATOM 2808 C CA . ASN A 1 346 ? -70.039 -5.979 77.908 1.00 54.47 346 ASN A CA 1
ATOM 2809 C C . ASN A 1 346 ? -70.900 -6.622 79.010 1.00 54.47 346 ASN A C 1
ATOM 2811 O O . ASN A 1 346 ? -72.010 -6.152 79.259 1.00 54.47 346 ASN A O 1
ATOM 2815 N N . LYS A 1 347 ? -70.375 -7.599 79.765 1.00 55.50 347 LYS A N 1
ATOM 2816 C CA . LYS A 1 347 ? -71.059 -8.155 80.951 1.00 55.50 347 LYS A CA 1
ATOM 2817 C C . LYS A 1 347 ? -71.243 -7.136 82.084 1.00 55.50 347 LYS A C 1
ATOM 2819 O O . LYS A 1 347 ? -72.245 -7.200 82.791 1.00 55.50 347 LYS A O 1
ATOM 2824 N N . LYS A 1 348 ? -70.316 -6.184 82.257 1.00 54.12 348 LYS A N 1
ATOM 2825 C CA . LYS A 1 348 ? -70.455 -5.094 83.245 1.00 54.12 348 LYS A CA 1
ATOM 2826 C C . LYS A 1 348 ? -71.429 -3.990 82.809 1.00 54.12 348 LYS A C 1
ATOM 2828 O O . LYS A 1 348 ? -72.037 -3.375 83.677 1.00 54.12 348 LYS A O 1
ATOM 2833 N N . LYS A 1 349 ? -71.627 -3.763 81.504 1.00 52.75 349 LYS A N 1
ATOM 2834 C CA . LYS A 1 349 ? -72.633 -2.809 80.992 1.00 52.75 349 LYS A CA 1
ATOM 2835 C C . LYS A 1 349 ? -74.069 -3.355 80.994 1.00 52.75 349 LYS A C 1
ATOM 2837 O O . LYS A 1 349 ? -74.994 -2.564 81.091 1.00 52.75 349 LYS A O 1
ATOM 2842 N N . GLY A 1 350 ? -74.265 -4.675 80.958 1.00 51.69 350 GLY A N 1
ATOM 2843 C CA . GLY A 1 350 ? -75.592 -5.310 81.029 1.00 51.69 350 GLY A CA 1
ATOM 2844 C C . GLY A 1 350 ? -76.181 -5.475 82.439 1.00 51.69 350 GLY A C 1
ATOM 2845 O O . GLY A 1 350 ? -77.170 -6.180 82.591 1.00 51.69 350 GLY A O 1
ATOM 2846 N N . LYS A 1 351 ? -75.562 -4.888 83.474 1.00 48.16 351 LYS A N 1
ATOM 2847 C CA . LYS A 1 351 ? -75.976 -5.027 84.886 1.00 48.16 351 LYS A CA 1
ATOM 2848 C C . LYS A 1 351 ? -76.515 -3.735 85.514 1.00 48.16 351 LYS A C 1
ATOM 2850 O O . LYS A 1 351 ? -76.639 -3.657 86.731 1.00 48.16 351 LYS A O 1
ATOM 2855 N N . ILE A 1 352 ? -76.810 -2.733 84.690 1.00 49.34 352 ILE A N 1
ATOM 2856 C CA . ILE A 1 352 ? -77.505 -1.509 85.089 1.00 49.34 352 ILE A CA 1
ATOM 2857 C C . ILE A 1 352 ? -78.768 -1.443 84.237 1.00 49.34 352 ILE A C 1
ATOM 2859 O O . ILE A 1 352 ? -78.703 -0.926 83.130 1.00 49.34 352 ILE A O 1
ATOM 2863 N N . PHE A 1 353 ? -79.849 -2.057 84.708 1.00 42.09 353 PHE A N 1
ATOM 2864 C CA . PHE A 1 353 ? -81.244 -1.659 84.507 1.00 42.09 353 PHE A CA 1
ATOM 2865 C C . PHE A 1 353 ? -82.120 -2.490 85.441 1.00 42.09 353 PHE A C 1
ATOM 2867 O O . PHE A 1 353 ? -81.820 -3.699 85.593 1.00 42.09 353 PHE A O 1
#

Mean predicted aligned error: 16.75 Å

Nearest PDB structures (foldseek):
  9bht-assembly1_C  TM=8.950E-01  e=8.773E-32  Ciona intestinalis
  7m6j-assembly1_D  TM=8.812E-01  e=4.220E-33  Homo sapiens
  3t5d-assembly1_C  TM=8.546E-01  e=1.962E-31  Homo sapiens
  9bht-assembly1_D  TM=8.969E-01  e=9.229E-31  Ciona intestinalis
  8pfh-assembly1_C  TM=8.810E-01  e=6.331E-25  Saccharomyces cerevisiae